Protein AF-S6VA00-F1 (afdb_monomer_lite)

Secondary structure (DSSP, 8-state):
-----GGG---TTTTT-S-TTT-SSPPSSSS-HHHHHHHHHHHHHHHSS-GGG--SEEEEES-HHHHHHHHHHHHHHHHH-TTEEEEEETTTEEEETTS-HHHHHHHHHH--GGGSSS-EEEEEETTS--EEEEE--SSHHHHHHHHHHHGGG--SEEEE-------STT--TT-----SS-----S--

Sequence (189 aa):
FPSTDLSAATDGIADGLYDWANVDPLPLALFDAARVDFSLRRLVHYTGSDWRHVQPWILLTNYHRYVDQFILHGLEKLREDPRFVRMVLPGNVVVDKSMGVDEAQAIVASVVWHRYQMPAYHLIAEDGHGVTLVNIGVGPSNAKNITDHLAVLRPHCWLMIGHCGGLRQSQTIGDYVLAHAYMRRDGIL

InterPro domains:
  IPR000845 Nucleoside phosphorylase domain [PF01048] (127-187)
  IPR035994 Nucleoside phosphorylase superfamily [G3DSA:3.40.50.1580] (31-189)
  IPR035994 Nucleoside phosphorylase superfamily [SSF53167] (1-188)

pLDDT: mean 93.08, std 7.69, range [55.78, 98.81]

Organism: NCBI:txid1194404

Radius of gyration: 19.0 Å; chains: 1; bounding box: 41×62×58 Å

Structure (mmCIF, N/CA/C/O backbone):
data_AF-S6VA00-F1
#
_entry.id   AF-S6VA00-F1
#
loop_
_atom_site.group_PDB
_atom_site.id
_atom_site.type_symbol
_atom_site.label_atom_id
_atom_site.label_alt_id
_atom_site.label_comp_id
_atom_site.label_asym_id
_atom_site.label_entity_id
_atom_site.label_seq_id
_atom_site.pdbx_PDB_i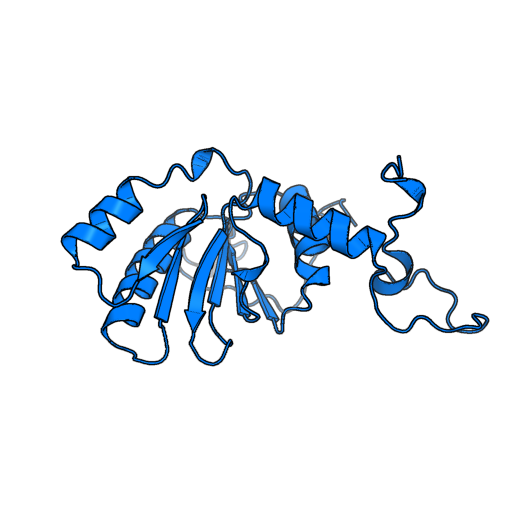ns_code
_atom_site.Cartn_x
_atom_site.Cartn_y
_atom_site.Cartn_z
_atom_site.occupancy
_atom_site.B_iso_or_equiv
_atom_site.auth_seq_id
_atom_site.auth_comp_id
_atom_site.auth_asym_id
_atom_site.auth_atom_id
_atom_site.pdbx_PDB_model_num
ATOM 1 N N . PHE A 1 1 ? 10.702 -32.996 -6.668 1.00 55.78 1 PHE A N 1
ATOM 2 C CA . PHE A 1 1 ? 9.563 -32.078 -6.456 1.00 55.78 1 PHE A CA 1
ATOM 3 C C . PHE A 1 1 ? 9.798 -30.817 -7.276 1.00 55.78 1 PHE A C 1
ATOM 5 O O . PHE A 1 1 ? 10.966 -30.485 -7.448 1.00 55.78 1 PHE A O 1
ATOM 12 N N . PRO A 1 2 ? 8.757 -30.146 -7.801 1.00 66.81 2 PRO A N 1
ATOM 13 C CA . PRO A 1 2 ? 8.921 -28.887 -8.526 1.00 66.81 2 PRO A CA 1
ATOM 14 C C . PRO A 1 2 ? 9.527 -27.833 -7.591 1.00 66.81 2 PRO A C 1
ATOM 16 O O . PRO A 1 2 ? 8.995 -27.600 -6.506 1.00 66.81 2 PRO A O 1
ATOM 19 N N . SER A 1 3 ? 10.653 -27.239 -7.975 1.00 72.12 3 SER A N 1
ATOM 20 C CA . SER A 1 3 ? 11.278 -26.116 -7.270 1.00 72.12 3 SER A CA 1
ATOM 21 C C . SER A 1 3 ? 10.937 -24.809 -7.977 1.00 72.12 3 SER A C 1
ATOM 23 O O . SER A 1 3 ? 10.783 -24.798 -9.195 1.00 72.12 3 SER A O 1
ATOM 25 N N . THR A 1 4 ? 10.845 -23.705 -7.232 1.00 61.66 4 THR A N 1
ATOM 26 C CA . THR A 1 4 ? 10.658 -22.377 -7.826 1.00 61.66 4 THR A CA 1
ATOM 27 C C . THR A 1 4 ? 11.895 -22.012 -8.644 1.00 61.66 4 THR A C 1
ATOM 29 O O . THR A 1 4 ? 12.950 -21.745 -8.070 1.00 61.66 4 THR A O 1
ATOM 32 N N . ASP A 1 5 ? 11.778 -22.010 -9.968 1.00 70.12 5 ASP A N 1
ATOM 33 C CA . ASP A 1 5 ? 12.808 -21.458 -10.839 1.00 70.12 5 ASP A CA 1
ATOM 34 C C . ASP A 1 5 ? 12.657 -19.933 -10.867 1.00 70.12 5 ASP A C 1
ATOM 36 O O . ASP A 1 5 ? 11.703 -19.396 -11.428 1.00 70.12 5 ASP A O 1
ATOM 40 N N . LEU A 1 6 ? 13.582 -19.228 -10.213 1.00 62.16 6 LEU A N 1
ATOM 41 C CA . LEU A 1 6 ? 13.590 -17.764 -10.168 1.00 62.16 6 LEU A CA 1
ATOM 42 C C . LEU A 1 6 ? 13.752 -17.139 -11.558 1.00 62.16 6 LEU A C 1
ATOM 44 O O . LEU A 1 6 ? 13.320 -16.008 -11.748 1.00 62.16 6 LEU A O 1
ATOM 48 N N . SER A 1 7 ? 14.331 -17.862 -12.521 1.00 67.50 7 SER A N 1
ATOM 49 C CA . SER A 1 7 ? 14.461 -17.380 -13.899 1.00 67.50 7 SER A CA 1
ATOM 50 C C . SER A 1 7 ? 13.134 -17.388 -14.666 1.00 67.50 7 SER A C 1
ATOM 52 O O . SER A 1 7 ? 13.005 -16.681 -15.662 1.00 67.50 7 SER A O 1
ATOM 54 N N . ALA A 1 8 ? 12.135 -18.135 -14.182 1.00 67.81 8 ALA A N 1
ATOM 55 C CA . ALA A 1 8 ? 10.818 -18.224 -14.804 1.00 67.81 8 ALA A CA 1
ATOM 56 C C . ALA A 1 8 ? 9.869 -17.084 -14.393 1.00 67.81 8 ALA A C 1
ATOM 58 O O . ALA A 1 8 ? 8.885 -16.848 -15.081 1.00 67.81 8 ALA A O 1
ATOM 59 N N . ALA A 1 9 ? 10.137 -16.368 -13.295 1.00 74.88 9 ALA A N 1
ATOM 60 C CA . ALA A 1 9 ? 9.305 -15.243 -12.870 1.00 74.88 9 ALA A CA 1
ATOM 61 C C . ALA A 1 9 ? 9.740 -13.956 -13.590 1.00 74.88 9 ALA A C 1
ATOM 63 O O . ALA A 1 9 ? 10.793 -13.398 -13.288 1.00 74.88 9 ALA A O 1
ATOM 64 N N . THR A 1 10 ? 8.917 -13.467 -14.519 1.00 78.56 10 THR A N 1
ATOM 65 C CA . THR A 1 10 ? 9.216 -12.276 -15.333 1.00 78.56 10 THR A CA 1
ATOM 66 C C . THR A 1 10 ? 8.146 -11.189 -15.199 1.00 78.56 10 THR A C 1
ATOM 68 O O . THR A 1 10 ? 6.969 -11.489 -15.015 1.00 78.56 10 THR A O 1
ATOM 71 N N . ASP A 1 11 ? 8.573 -9.926 -15.304 1.00 83.19 11 ASP A N 1
ATOM 72 C CA . ASP A 1 11 ? 7.715 -8.733 -15.434 1.00 83.19 11 ASP A CA 1
ATOM 73 C C . ASP A 1 11 ? 7.676 -8.170 -16.853 1.00 83.19 11 ASP A C 1
ATOM 75 O O . ASP A 1 11 ? 7.041 -7.147 -17.092 1.00 83.19 11 ASP A O 1
ATOM 79 N N . GLY A 1 12 ? 8.325 -8.825 -17.821 1.00 83.31 12 GLY A N 1
ATOM 80 C CA . GLY A 1 12 ? 8.587 -8.221 -19.130 1.00 83.31 12 GLY A CA 1
ATOM 81 C C . GLY A 1 12 ? 7.341 -7.723 -19.874 1.00 83.31 12 GLY A C 1
ATOM 82 O O . GLY A 1 12 ? 7.429 -6.749 -20.617 1.00 83.31 12 GLY A O 1
ATOM 83 N N . ILE A 1 13 ? 6.175 -8.344 -19.655 1.00 85.75 13 ILE A N 1
ATOM 84 C CA . ILE A 1 13 ? 4.899 -7.879 -20.222 1.00 85.75 13 ILE A CA 1
ATOM 85 C C . ILE A 1 13 ? 4.447 -6.579 -19.543 1.00 85.75 13 ILE A C 1
ATOM 87 O O . ILE A 1 13 ? 4.102 -5.619 -20.231 1.00 85.75 13 ILE A O 1
ATOM 91 N N . ALA A 1 14 ? 4.456 -6.540 -18.209 1.00 86.25 14 ALA A N 1
ATOM 92 C CA . ALA A 1 14 ? 4.039 -5.381 -17.422 1.00 86.25 14 ALA A CA 1
ATOM 93 C C . ALA A 1 14 ? 4.986 -4.181 -17.605 1.00 86.25 14 ALA A C 1
ATOM 95 O O . ALA A 1 14 ? 4.522 -3.045 -17.682 1.00 86.25 14 ALA A O 1
ATOM 96 N N . ASP A 1 15 ? 6.285 -4.443 -17.758 1.00 85.81 15 ASP A N 1
ATOM 97 C CA . ASP A 1 15 ? 7.318 -3.430 -18.000 1.00 85.81 15 ASP A CA 1
ATOM 98 C C . ASP A 1 15 ? 7.358 -2.943 -19.461 1.00 85.81 15 ASP A C 1
ATOM 100 O O . ASP A 1 15 ? 8.096 -2.014 -19.793 1.00 85.81 15 ASP A O 1
ATOM 104 N N . GLY A 1 16 ? 6.585 -3.563 -20.361 1.00 84.44 16 GLY A N 1
ATOM 105 C CA . GLY A 1 16 ? 6.572 -3.214 -21.784 1.00 84.44 16 GLY A CA 1
ATOM 106 C C . GLY A 1 16 ? 7.848 -3.608 -22.537 1.00 84.44 16 GLY A C 1
ATOM 107 O O . GLY A 1 16 ? 8.113 -3.069 -23.608 1.00 84.44 16 GLY A O 1
ATOM 108 N N . LEU A 1 17 ? 8.626 -4.552 -22.003 1.00 84.19 17 LEU A N 1
ATOM 109 C CA . LEU A 1 17 ? 9.839 -5.099 -22.628 1.00 84.19 17 LEU A CA 1
ATOM 110 C C . LEU A 1 17 ? 9.534 -6.158 -23.700 1.00 84.19 17 LEU A C 1
ATOM 112 O O . LEU A 1 17 ? 10.446 -6.677 -24.342 1.00 84.19 17 LEU A O 1
ATOM 116 N N . TYR A 1 18 ? 8.260 -6.505 -23.872 1.00 77.88 18 TYR A N 1
ATOM 117 C CA . TYR A 1 18 ? 7.798 -7.459 -24.872 1.00 77.88 18 TYR A CA 1
ATOM 118 C C . TYR A 1 18 ? 7.717 -6.820 -26.265 1.00 77.88 18 TYR A C 1
ATOM 120 O O . TYR A 1 18 ? 7.172 -5.727 -26.423 1.00 77.88 18 TYR A O 1
ATOM 128 N N . ASP A 1 19 ? 8.216 -7.517 -27.290 1.00 82.81 19 ASP A N 1
ATOM 129 C CA . ASP A 1 19 ? 8.075 -7.086 -28.686 1.00 82.81 19 ASP A CA 1
ATOM 130 C C . ASP A 1 19 ? 6.666 -7.400 -29.207 1.00 82.81 19 ASP A C 1
ATOM 132 O O . ASP A 1 19 ? 6.406 -8.432 -29.825 1.00 82.81 19 ASP A O 1
ATOM 136 N N . TRP A 1 20 ? 5.735 -6.486 -28.950 1.00 82.50 20 TRP A N 1
ATOM 137 C CA . TRP A 1 20 ? 4.335 -6.619 -29.353 1.00 82.50 20 TRP A CA 1
ATOM 138 C C . TRP A 1 20 ? 4.124 -6.759 -30.867 1.00 82.50 20 TRP A C 1
ATOM 140 O O . TRP A 1 20 ? 3.066 -7.230 -31.276 1.00 82.50 20 TRP A O 1
ATOM 150 N N . ALA A 1 21 ? 5.086 -6.346 -31.700 1.00 83.00 21 ALA A N 1
ATOM 151 C CA . ALA A 1 21 ? 4.926 -6.361 -33.152 1.00 83.00 21 ALA A CA 1
ATOM 152 C C . ALA A 1 21 ? 5.116 -7.758 -33.764 1.00 83.00 21 ALA A C 1
ATOM 154 O O . ALA A 1 21 ? 4.547 -8.032 -34.819 1.00 83.00 21 ALA A O 1
ATOM 155 N N . ASN A 1 22 ? 5.895 -8.631 -33.116 1.00 83.56 22 ASN A N 1
ATOM 156 C CA . ASN A 1 22 ? 6.322 -9.915 -33.687 1.00 83.56 22 ASN A CA 1
ATOM 157 C C . ASN A 1 22 ? 5.973 -11.136 -32.816 1.00 83.56 22 ASN A C 1
ATOM 159 O O . ASN A 1 22 ? 6.398 -12.250 -33.121 1.00 83.56 22 ASN A O 1
ATOM 163 N N . VAL A 1 23 ? 5.227 -10.945 -31.726 1.00 81.81 23 VAL A N 1
ATOM 164 C CA . VAL A 1 23 ? 4.878 -12.015 -30.781 1.00 81.81 23 VAL A CA 1
ATOM 165 C C . VAL A 1 23 ? 3.596 -12.737 -31.200 1.00 81.81 23 VAL A C 1
ATOM 167 O O . VAL A 1 23 ? 2.527 -12.135 -31.282 1.00 81.81 23 VAL A O 1
ATOM 170 N N . ASP A 1 24 ? 3.708 -14.054 -31.374 1.00 82.62 24 ASP A N 1
ATOM 171 C CA . ASP A 1 24 ? 2.594 -14.996 -31.506 1.00 82.62 24 ASP A CA 1
ATOM 172 C C . ASP A 1 24 ? 2.951 -16.298 -30.756 1.00 82.62 24 ASP A C 1
ATOM 174 O O . ASP A 1 24 ? 3.982 -16.907 -31.064 1.00 82.62 24 ASP A O 1
ATOM 178 N N . PRO A 1 25 ? 2.169 -16.731 -29.747 1.00 86.06 25 PRO A N 1
ATOM 179 C CA . PRO A 1 25 ? 0.921 -16.140 -29.254 1.00 86.06 25 PRO A CA 1
ATOM 180 C C . PRO A 1 25 ? 1.118 -14.902 -28.369 1.00 86.06 25 PRO A C 1
ATOM 182 O O . PRO A 1 25 ? 2.088 -14.793 -27.620 1.00 86.06 25 PRO A O 1
ATOM 185 N N . LEU A 1 26 ? 0.139 -13.991 -28.407 1.00 88.38 26 LEU A N 1
ATOM 186 C CA . LEU A 1 26 ? 0.087 -12.827 -27.518 1.00 88.38 26 LEU A CA 1
ATOM 187 C C . LEU A 1 26 ? -0.215 -13.229 -26.061 1.00 88.38 26 LEU A C 1
ATOM 189 O O . LEU A 1 26 ? -1.003 -14.152 -25.821 1.00 88.38 26 LEU A O 1
ATOM 193 N N . PRO A 1 27 ? 0.348 -12.514 -25.070 1.00 89.25 27 PRO A N 1
ATOM 194 C CA . PRO A 1 27 ? 0.052 -12.766 -23.666 1.00 89.25 27 PRO A CA 1
ATOM 195 C C . PRO A 1 27 ? -1.394 -12.390 -23.311 1.00 89.25 27 PRO A C 1
ATOM 197 O O . PRO A 1 27 ? -1.871 -11.306 -23.639 1.00 89.25 27 PRO A O 1
ATOM 200 N N . LEU A 1 28 ? -2.082 -13.273 -22.580 1.00 91.69 28 LEU A N 1
ATOM 201 C CA . LEU A 1 28 ? -3.461 -13.047 -22.119 1.00 91.69 28 LEU A CA 1
ATOM 202 C C . LEU A 1 28 ? -3.546 -12.126 -20.887 1.00 91.69 28 LEU A C 1
ATOM 204 O O . LEU A 1 28 ? -4.560 -11.465 -20.668 1.00 91.69 28 LEU A O 1
ATOM 208 N N . ALA A 1 29 ? -2.503 -12.107 -20.058 1.00 92.62 29 ALA A N 1
ATOM 209 C CA . ALA A 1 29 ? -2.447 -11.360 -18.805 1.00 92.62 29 ALA A CA 1
ATOM 210 C C . ALA A 1 29 ? -1.068 -10.717 -18.618 1.00 92.62 29 ALA A C 1
ATOM 212 O O . ALA A 1 29 ? -0.095 -11.125 -19.247 1.00 92.62 29 ALA A O 1
ATOM 213 N N . LEU A 1 30 ? -0.989 -9.725 -17.727 1.00 92.19 30 LEU A N 1
ATOM 214 C CA . LEU A 1 30 ? 0.257 -9.006 -17.427 1.00 92.19 30 LEU A CA 1
ATOM 215 C C . LEU A 1 30 ? 1.294 -9.867 -16.695 1.00 92.19 30 LEU A C 1
ATOM 217 O O . LEU A 1 30 ? 2.488 -9.620 -16.820 1.00 92.19 30 LEU A O 1
ATOM 221 N N . PHE A 1 31 ? 0.834 -10.854 -15.926 1.00 93.75 31 PHE A N 1
ATOM 222 C CA . PHE A 1 31 ? 1.672 -11.704 -15.087 1.00 93.75 31 PHE A CA 1
ATOM 223 C C . PHE A 1 31 ? 1.307 -13.168 -15.312 1.00 93.75 31 PHE A C 1
ATOM 225 O O . PHE A 1 31 ? 0.124 -13.510 -15.404 1.00 93.75 31 PHE A O 1
ATOM 232 N N . ASP A 1 32 ? 2.318 -14.027 -15.375 1.00 92.06 32 ASP A N 1
ATOM 233 C CA . ASP A 1 32 ? 2.135 -15.472 -15.426 1.00 92.06 32 ASP A CA 1
ATOM 234 C C . ASP A 1 32 ? 1.888 -16.074 -14.029 1.00 92.06 32 ASP A C 1
ATOM 236 O O . ASP A 1 32 ? 1.953 -15.400 -12.996 1.00 92.06 32 ASP A O 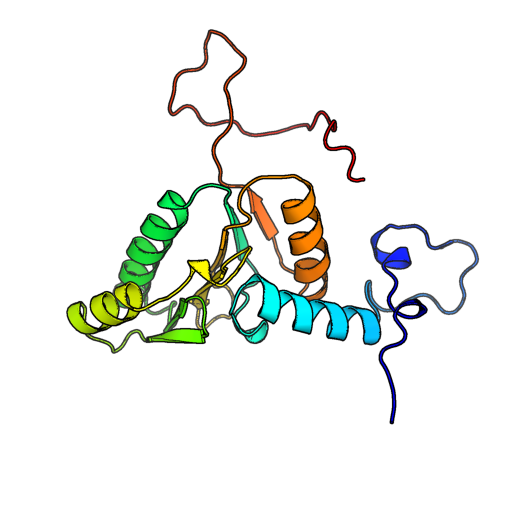1
ATOM 240 N N . ALA A 1 33 ? 1.593 -17.375 -13.988 1.00 92.12 33 ALA A N 1
ATOM 241 C CA . ALA A 1 33 ? 1.297 -18.071 -12.738 1.00 92.12 33 ALA A CA 1
ATOM 242 C C . ALA A 1 33 ? 2.481 -18.055 -11.753 1.00 92.12 33 ALA A C 1
ATOM 244 O O . ALA A 1 33 ? 2.280 -17.835 -10.559 1.00 92.12 33 ALA A O 1
ATOM 245 N N . ALA A 1 34 ? 3.713 -18.245 -12.242 1.00 91.88 34 ALA A N 1
ATOM 246 C CA . ALA A 1 34 ? 4.906 -18.278 -11.399 1.00 91.88 34 ALA A CA 1
ATOM 247 C C . ALA A 1 34 ? 5.143 -16.925 -10.711 1.00 91.88 34 ALA A C 1
ATOM 249 O O . ALA A 1 34 ? 5.443 -16.871 -9.513 1.00 91.88 34 ALA A O 1
ATOM 250 N N . ARG A 1 35 ? 4.947 -15.826 -11.446 1.00 93.31 35 ARG A N 1
ATOM 251 C CA . ARG A 1 35 ? 5.054 -14.466 -10.928 1.00 93.31 35 ARG A CA 1
ATOM 252 C C . ARG A 1 35 ? 3.953 -14.136 -9.922 1.00 93.31 35 ARG A C 1
ATOM 254 O O . ARG A 1 35 ? 4.242 -13.536 -8.878 1.00 93.31 35 ARG A O 1
ATOM 261 N N . VAL A 1 36 ? 2.712 -14.527 -10.206 1.00 95.56 36 VAL A N 1
ATOM 262 C CA . VAL A 1 36 ? 1.592 -14.339 -9.273 1.00 95.56 36 VAL A CA 1
ATOM 263 C C . VAL A 1 36 ? 1.894 -15.068 -7.963 1.00 95.56 36 VAL A C 1
ATOM 265 O O . VAL A 1 36 ? 1.951 -14.423 -6.918 1.00 95.56 36 VAL A O 1
ATOM 268 N N . ASP A 1 37 ? 2.208 -16.364 -8.007 1.00 94.31 37 ASP A N 1
ATOM 269 C CA . ASP A 1 37 ? 2.489 -17.168 -6.810 1.00 94.31 37 ASP A CA 1
ATOM 270 C C . ASP A 1 37 ? 3.657 -16.621 -5.981 1.00 94.31 37 ASP A C 1
ATOM 272 O O . ASP A 1 37 ? 3.591 -16.570 -4.746 1.00 94.31 37 ASP A O 1
ATOM 276 N N . PHE A 1 38 ? 4.729 -16.182 -6.647 1.00 94.31 38 PHE A N 1
ATOM 277 C CA . PHE A 1 38 ? 5.859 -15.536 -5.985 1.00 94.31 38 PHE A CA 1
ATOM 278 C C . PHE A 1 38 ? 5.421 -14.274 -5.234 1.00 94.31 38 PHE A C 1
ATOM 280 O O . PHE A 1 38 ? 5.728 -14.114 -4.049 1.00 94.31 38 PHE A O 1
ATOM 287 N N . SER A 1 39 ? 4.667 -13.406 -5.905 1.00 96.38 39 SER A N 1
ATOM 288 C CA . SER A 1 39 ? 4.216 -12.131 -5.347 1.00 96.38 39 SER A CA 1
ATOM 289 C C . SER A 1 39 ? 3.235 -12.322 -4.196 1.00 96.38 39 SER A C 1
ATOM 291 O O . SER A 1 39 ? 3.383 -11.673 -3.165 1.00 96.38 39 SER A O 1
ATOM 293 N N . LEU A 1 40 ? 2.297 -13.270 -4.300 1.00 97.56 40 LEU A N 1
ATOM 294 C CA . LEU A 1 40 ? 1.352 -13.580 -3.224 1.00 97.56 40 LEU A CA 1
ATOM 295 C C . LEU A 1 40 ? 2.071 -14.027 -1.943 1.00 97.56 40 LEU A C 1
ATOM 297 O O . LEU A 1 40 ? 1.729 -13.578 -0.849 1.00 97.56 40 LEU A O 1
ATOM 301 N N . ARG A 1 41 ? 3.116 -14.859 -2.059 1.00 96.50 41 ARG A N 1
ATOM 302 C CA . ARG A 1 41 ? 3.938 -15.265 -0.903 1.00 96.50 41 ARG A CA 1
ATOM 303 C C . ARG A 1 41 ? 4.717 -14.091 -0.311 1.00 96.50 41 ARG A C 1
ATOM 305 O O . ARG A 1 41 ? 4.837 -13.989 0.910 1.00 96.50 41 ARG A O 1
ATOM 312 N N . ARG A 1 42 ? 5.246 -13.207 -1.161 1.00 97.00 42 ARG A N 1
ATOM 313 C CA . ARG A 1 42 ? 5.973 -12.009 -0.723 1.00 97.00 42 ARG A CA 1
ATOM 314 C C . ARG A 1 42 ? 5.064 -10.995 -0.040 1.00 97.00 42 ARG A C 1
ATOM 316 O O . ARG A 1 42 ? 5.478 -10.450 0.978 1.00 97.00 42 ARG A O 1
ATOM 323 N N . LEU A 1 43 ? 3.833 -10.805 -0.521 1.00 97.75 43 LEU A N 1
ATOM 324 C CA . LEU A 1 43 ? 2.835 -9.973 0.154 1.00 97.75 43 LEU A CA 1
ATOM 325 C C . LEU A 1 43 ? 2.638 -10.444 1.590 1.00 97.75 43 LEU A C 1
ATOM 327 O O . LEU A 1 43 ? 2.878 -9.663 2.502 1.00 97.75 43 LEU A O 1
ATOM 331 N N . VAL A 1 44 ? 2.325 -11.726 1.799 1.00 97.69 44 VAL A N 1
ATOM 332 C CA . VAL A 1 44 ? 2.120 -12.280 3.149 1.00 97.69 44 VAL A CA 1
ATOM 333 C C . VAL A 1 44 ? 3.339 -12.055 4.045 1.00 97.69 44 VAL A C 1
ATOM 335 O O . VAL A 1 44 ? 3.199 -11.668 5.204 1.00 97.69 44 VAL A O 1
ATOM 338 N N . HIS A 1 45 ? 4.544 -12.258 3.509 1.00 96.81 45 HIS A N 1
ATOM 339 C CA . HIS A 1 45 ? 5.785 -12.055 4.252 1.00 96.81 45 HIS A CA 1
ATOM 340 C C . HIS A 1 45 ? 6.008 -10.592 4.670 1.00 96.81 45 HIS A C 1
ATOM 342 O O . HIS A 1 45 ? 6.364 -10.334 5.819 1.00 96.81 45 HIS A O 1
ATOM 348 N N . TYR A 1 46 ? 5.814 -9.637 3.756 1.00 97.38 46 TYR A N 1
ATOM 349 C CA . TYR A 1 46 ? 6.099 -8.225 4.019 1.00 97.38 46 TYR A CA 1
ATOM 350 C C . TYR A 1 46 ? 4.998 -7.511 4.797 1.00 97.38 46 TYR A C 1
ATOM 352 O O . TYR A 1 46 ? 5.314 -6.615 5.582 1.00 97.38 46 TYR A O 1
ATOM 360 N N . THR A 1 47 ? 3.735 -7.886 4.578 1.00 97.69 47 THR A N 1
ATOM 361 C CA . THR A 1 47 ? 2.571 -7.205 5.159 1.00 97.69 47 THR A CA 1
ATOM 362 C C . THR A 1 47 ? 2.063 -7.848 6.439 1.00 97.69 47 THR A C 1
ATOM 364 O O . THR A 1 47 ? 1.406 -7.176 7.236 1.00 97.69 47 THR A O 1
ATOM 367 N N . GLY A 1 48 ? 2.363 -9.132 6.642 1.00 96.31 48 GLY A N 1
ATOM 368 C CA . GLY A 1 48 ? 1.820 -9.914 7.744 1.00 96.31 48 GLY A CA 1
ATOM 369 C C . GLY A 1 48 ? 0.353 -10.301 7.576 1.00 96.31 48 GLY A C 1
ATOM 370 O O . GLY A 1 48 ? -0.237 -10.785 8.537 1.00 96.31 48 GLY A O 1
ATOM 371 N N . SER A 1 49 ? -0.234 -10.108 6.395 1.00 95.69 49 SER A N 1
ATOM 372 C CA . SER A 1 49 ? -1.652 -10.373 6.132 1.00 95.69 49 SER A CA 1
ATOM 373 C C . SER A 1 49 ? -1.828 -11.298 4.928 1.00 95.69 49 SER A C 1
ATOM 375 O O . SER A 1 49 ? -1.062 -11.227 3.965 1.00 95.69 49 SER A O 1
ATOM 377 N N . ASP A 1 50 ? -2.840 -12.169 4.964 1.00 97.75 50 ASP A N 1
ATOM 378 C CA . ASP A 1 50 ? -3.247 -12.968 3.807 1.00 97.75 50 ASP A CA 1
ATOM 379 C C . ASP A 1 50 ? -3.664 -12.025 2.668 1.00 97.75 50 ASP A C 1
ATOM 381 O O . ASP A 1 50 ? -4.430 -11.076 2.856 1.00 97.75 50 ASP A O 1
ATOM 385 N N . TRP A 1 51 ? -3.141 -12.281 1.470 1.00 97.62 51 TRP A N 1
ATOM 386 C CA . TRP A 1 51 ? -3.378 -11.456 0.288 1.00 97.62 51 TRP A CA 1
ATOM 387 C C . TRP A 1 51 ? -4.865 -11.374 -0.090 1.00 97.62 51 TRP A C 1
ATOM 389 O O . TRP A 1 51 ? -5.272 -10.402 -0.719 1.00 97.62 51 TRP A O 1
ATOM 399 N N . ARG A 1 52 ? -5.694 -12.338 0.332 1.00 97.69 52 ARG A N 1
ATOM 400 C CA . ARG A 1 52 ? -7.151 -12.344 0.108 1.00 97.69 52 ARG A CA 1
ATOM 401 C C . ARG A 1 52 ? -7.885 -11.231 0.853 1.00 97.69 52 ARG A C 1
ATOM 403 O O . ARG A 1 52 ? -9.038 -10.954 0.539 1.00 97.69 52 ARG A O 1
ATOM 410 N N . HIS A 1 53 ? -7.252 -10.605 1.843 1.00 98.25 53 HIS A N 1
ATOM 411 C CA . HIS A 1 53 ? -7.823 -9.459 2.550 1.00 98.25 53 HIS A CA 1
ATOM 412 C C . HIS A 1 53 ? -7.564 -8.131 1.834 1.00 98.25 53 HIS A C 1
ATOM 414 O O . HIS A 1 53 ? -8.242 -7.144 2.122 1.00 98.25 53 HIS A O 1
ATOM 420 N N . VAL A 1 54 ? -6.626 -8.092 0.881 1.00 98.44 54 VAL A N 1
ATOM 421 C CA . VAL A 1 54 ? -6.310 -6.874 0.131 1.00 98.44 54 VAL A CA 1
ATOM 422 C C . VAL A 1 54 ? -7.542 -6.409 -0.642 1.00 98.44 54 VAL A C 1
ATOM 424 O O . VAL A 1 54 ? -8.178 -7.166 -1.367 1.00 98.44 54 VAL A O 1
ATOM 427 N N . GLN A 1 55 ? -7.877 -5.140 -0.451 1.00 98.44 55 GLN A N 1
ATOM 428 C CA . GLN A 1 55 ? -9.009 -4.469 -1.075 1.00 98.44 55 GLN A CA 1
ATOM 429 C C . GLN A 1 55 ? -8.550 -3.721 -2.336 1.00 98.44 55 GLN A C 1
ATOM 431 O O . GLN A 1 55 ? -7.388 -3.313 -2.409 1.00 98.44 55 GLN A O 1
ATOM 436 N N . PRO A 1 56 ? -9.440 -3.488 -3.319 1.00 98.12 56 PRO A N 1
ATOM 437 C CA . PRO A 1 56 ? -9.062 -2.878 -4.597 1.00 98.12 56 PRO A CA 1
ATOM 438 C C . PRO A 1 56 ? -8.651 -1.401 -4.486 1.00 98.12 56 PRO A C 1
ATOM 440 O O . PRO A 1 56 ? -7.998 -0.890 -5.398 1.00 98.12 56 PRO A O 1
ATOM 443 N N . TRP A 1 57 ? -9.025 -0.719 -3.397 1.00 98.56 57 TRP A N 1
ATOM 444 C CA . TRP A 1 57 ? -8.661 0.670 -3.111 1.00 98.56 57 TRP A CA 1
ATOM 445 C C . TRP A 1 57 ? -7.549 0.711 -2.066 1.00 98.56 57 TRP A C 1
ATOM 447 O O . TRP A 1 57 ? -7.764 0.369 -0.900 1.00 98.56 57 TRP A O 1
ATOM 457 N N . ILE A 1 58 ? -6.352 1.116 -2.483 1.00 98.75 58 ILE A N 1
ATOM 458 C CA . ILE A 1 58 ? -5.151 1.035 -1.653 1.00 98.75 58 ILE A CA 1
ATOM 459 C C . ILE A 1 58 ? -4.656 2.434 -1.274 1.00 98.75 58 ILE A C 1
ATOM 461 O O . ILE A 1 58 ? -4.549 3.338 -2.098 1.00 98.75 58 ILE A O 1
ATOM 465 N N . LEU A 1 59 ? -4.301 2.607 -0.010 1.00 98.69 59 LEU A N 1
ATOM 466 C CA . LEU A 1 59 ? -3.573 3.753 0.509 1.00 98.69 59 LEU A CA 1
ATOM 467 C C . LEU A 1 59 ? -2.171 3.286 0.899 1.00 98.69 59 LEU A C 1
ATOM 469 O O . LEU A 1 59 ? -2.011 2.295 1.608 1.00 98.69 59 LEU A O 1
ATOM 473 N N . LEU A 1 60 ? -1.151 4.003 0.451 1.00 98.62 60 LEU A N 1
ATOM 474 C CA . LEU A 1 60 ? 0.235 3.801 0.854 1.00 98.62 60 LEU A CA 1
ATOM 475 C C . LEU A 1 60 ? 0.642 4.957 1.758 1.00 98.62 60 LEU A C 1
ATOM 477 O O . LEU A 1 60 ? 0.363 6.113 1.444 1.00 98.62 60 LEU A O 1
ATOM 481 N N . THR A 1 61 ? 1.312 4.668 2.869 1.00 98.50 61 THR A N 1
ATOM 482 C CA . THR A 1 61 ? 1.816 5.705 3.774 1.00 98.50 61 THR A CA 1
ATOM 483 C C . THR A 1 61 ? 3.254 5.457 4.192 1.00 98.50 61 THR A C 1
ATOM 485 O O . THR A 1 61 ? 3.697 4.316 4.274 1.00 98.50 61 THR A O 1
ATOM 488 N N . ASN A 1 62 ? 3.982 6.539 4.466 1.00 97.19 62 ASN A N 1
ATOM 489 C CA . ASN A 1 62 ? 5.338 6.512 5.013 1.00 97.19 62 ASN A CA 1
ATOM 490 C C . ASN A 1 62 ? 5.390 6.879 6.505 1.00 97.19 62 ASN A C 1
ATOM 492 O O . ASN A 1 62 ? 6.481 7.025 7.055 1.00 97.19 62 ASN A O 1
ATOM 496 N N . TYR A 1 63 ? 4.237 7.061 7.161 1.00 96.00 63 TYR A N 1
ATOM 497 C CA . TYR A 1 63 ? 4.185 7.579 8.524 1.00 96.00 63 TYR A CA 1
ATOM 498 C C . TYR A 1 63 ? 3.161 6.861 9.394 1.00 96.00 63 TYR A C 1
ATOM 500 O O . TYR A 1 63 ? 1.967 6.842 9.103 1.00 96.00 63 TYR A O 1
ATOM 508 N N . HIS A 1 64 ? 3.640 6.311 10.512 1.00 94.50 64 HIS A N 1
ATOM 509 C CA . HIS A 1 64 ? 2.850 5.430 11.371 1.00 94.50 64 HIS A CA 1
ATOM 510 C C . HIS A 1 64 ? 1.593 6.095 11.946 1.00 94.50 64 HIS A C 1
ATOM 512 O O . HIS A 1 64 ? 0.575 5.433 12.083 1.00 94.50 64 HIS A O 1
ATOM 518 N N . ARG A 1 65 ? 1.595 7.413 12.181 1.00 95.12 65 ARG A N 1
ATOM 519 C CA . ARG A 1 65 ? 0.404 8.116 12.687 1.00 95.12 65 ARG A CA 1
ATOM 520 C C . ARG A 1 65 ? -0.819 7.963 11.767 1.00 95.12 65 ARG A C 1
ATOM 522 O O . ARG A 1 65 ? -1.946 7.989 12.253 1.00 95.12 65 ARG A O 1
ATOM 529 N N . TYR A 1 66 ? -0.626 7.787 10.454 1.00 97.38 66 TYR A N 1
ATOM 530 C CA . TYR A 1 66 ? -1.741 7.494 9.543 1.00 97.38 66 TYR A CA 1
ATOM 531 C C . TYR A 1 66 ? -2.344 6.109 9.785 1.00 97.38 66 TYR A C 1
ATOM 533 O O . TYR A 1 66 ? -3.542 5.940 9.588 1.00 97.38 66 TYR A O 1
ATOM 541 N N . VAL A 1 67 ? -1.547 5.139 10.242 1.00 97.31 67 VAL A N 1
ATOM 542 C CA . VAL A 1 67 ? -2.037 3.814 10.642 1.00 97.31 67 VAL A CA 1
ATOM 543 C C . VAL A 1 67 ? -2.956 3.938 11.849 1.00 97.31 67 VAL A C 1
ATOM 545 O O . VAL A 1 67 ? -4.076 3.438 11.797 1.00 97.31 67 VAL A O 1
ATOM 548 N N . ASP A 1 68 ? -2.529 4.662 12.887 1.00 95.81 68 ASP A N 1
ATOM 549 C CA . ASP A 1 68 ? -3.342 4.874 14.091 1.00 95.81 68 ASP A CA 1
ATOM 550 C C . ASP A 1 68 ? -4.701 5.490 13.734 1.00 95.81 68 ASP A C 1
ATOM 552 O O . ASP A 1 68 ? -5.751 5.004 14.153 1.00 95.81 68 ASP A O 1
ATOM 556 N N . GLN A 1 69 ? -4.691 6.535 12.899 1.00 97.62 69 GLN A N 1
ATOM 557 C CA . GLN A 1 69 ? -5.918 7.196 12.449 1.00 97.62 69 GLN A CA 1
ATOM 558 C C . GLN A 1 69 ? -6.781 6.301 11.555 1.00 97.62 69 GLN A C 1
ATOM 560 O O . GLN A 1 69 ? -8.002 6.320 11.679 1.00 97.62 69 GLN A O 1
ATOM 565 N N . PHE A 1 70 ? -6.174 5.489 10.689 1.00 98.31 70 PHE A N 1
ATOM 566 C CA . PHE A 1 70 ? -6.909 4.542 9.856 1.00 98.31 70 PHE A CA 1
ATOM 567 C C . PHE A 1 70 ? -7.596 3.457 10.685 1.00 98.31 70 PHE A C 1
ATOM 569 O O . PHE A 1 70 ? -8.735 3.114 10.388 1.00 98.31 70 PHE A O 1
ATOM 576 N N . ILE A 1 71 ? -6.953 2.948 11.740 1.00 97.31 71 ILE A N 1
ATOM 577 C CA . ILE A 1 71 ? -7.576 1.982 12.653 1.00 97.31 71 ILE A CA 1
ATOM 578 C C . ILE A 1 71 ? -8.728 2.633 13.408 1.00 97.31 71 ILE A C 1
ATOM 580 O O . ILE A 1 71 ? -9.831 2.092 13.408 1.00 97.31 71 ILE A O 1
ATOM 584 N N . LEU A 1 72 ? -8.508 3.809 13.999 1.00 96.44 72 LEU A N 1
ATOM 585 C CA . LEU A 1 72 ? -9.563 4.533 14.711 1.00 96.44 72 LEU A CA 1
ATOM 586 C C . LEU A 1 72 ? -10.782 4.777 13.810 1.00 96.44 72 LEU A C 1
ATOM 588 O O . LEU A 1 72 ? -11.903 4.438 14.190 1.00 96.44 72 LEU A O 1
ATOM 592 N N . HIS A 1 73 ? -10.553 5.280 12.596 1.00 96.94 73 HIS A N 1
ATOM 593 C CA . HIS A 1 73 ? -11.614 5.527 11.626 1.00 96.94 73 HIS A CA 1
ATOM 594 C C . HIS A 1 73 ? -12.258 4.235 11.105 1.00 96.94 73 HIS A C 1
ATOM 596 O O . HIS A 1 73 ? -13.471 4.165 10.939 1.00 96.94 73 HIS A O 1
ATOM 602 N N . GLY A 1 74 ? -11.475 3.181 10.874 1.00 97.19 74 GLY A N 1
ATOM 603 C CA . GLY A 1 74 ? -11.985 1.879 10.452 1.00 97.19 74 GLY A CA 1
ATOM 604 C C . GLY A 1 74 ? -12.923 1.266 11.492 1.00 97.19 74 GLY A C 1
ATOM 605 O O . GLY A 1 74 ? -14.002 0.794 11.143 1.00 97.19 74 GLY A O 1
ATOM 606 N N . LEU A 1 75 ? -12.562 1.341 12.776 1.00 96.06 75 LEU A N 1
ATOM 607 C CA . LEU A 1 75 ? -13.402 0.873 13.883 1.00 96.06 75 LEU A CA 1
ATOM 608 C C . LEU A 1 75 ? -14.681 1.702 14.059 1.00 96.06 75 LEU A C 1
ATOM 610 O O . LEU A 1 75 ? -15.700 1.173 14.503 1.00 96.06 75 LEU A O 1
ATOM 614 N N . GLU A 1 76 ? -14.633 3.003 13.781 1.00 95.50 76 GLU A N 1
ATOM 615 C CA . GLU A 1 76 ? -15.820 3.865 13.712 1.00 95.50 76 GLU A CA 1
ATOM 616 C C . GLU A 1 76 ? -16.729 3.424 12.554 1.00 95.50 76 GLU A C 1
ATOM 618 O O . GLU A 1 76 ? -17.901 3.112 12.771 1.00 95.50 76 GLU A O 1
ATOM 623 N N . LYS A 1 77 ? -16.170 3.261 11.348 1.00 95.94 77 LYS A N 1
ATOM 624 C CA . LYS A 1 77 ? -16.920 2.832 10.159 1.00 95.94 77 LYS A CA 1
ATOM 625 C C . LYS A 1 77 ? -17.543 1.452 10.287 1.00 95.94 77 LYS A C 1
ATOM 627 O O . LYS A 1 77 ? -18.683 1.287 9.868 1.00 95.94 77 LYS A O 1
ATOM 632 N N . LEU A 1 78 ? -16.863 0.492 10.911 1.00 95.12 78 LEU A N 1
ATOM 633 C CA . LEU A 1 78 ? -17.451 -0.821 11.190 1.00 95.12 78 LEU A CA 1
ATOM 634 C C . LEU A 1 78 ? -18.743 -0.722 12.005 1.00 95.12 78 LEU A C 1
ATOM 636 O O . LEU A 1 78 ? -19.683 -1.477 11.764 1.00 95.12 78 LEU A O 1
ATOM 640 N N . ARG A 1 79 ? -18.817 0.217 12.952 1.00 92.06 79 ARG A N 1
ATOM 641 C CA . ARG A 1 79 ? -19.997 0.397 13.805 1.00 92.06 79 ARG A CA 1
ATOM 642 C C . ARG A 1 79 ? -21.113 1.130 13.073 1.00 92.06 79 ARG A C 1
ATOM 644 O O . ARG A 1 79 ? -22.252 0.668 13.079 1.00 92.06 79 ARG A O 1
ATOM 651 N N . GLU A 1 80 ? -20.778 2.242 12.434 1.00 94.25 80 GLU A N 1
ATOM 652 C CA . GLU A 1 80 ? -21.763 3.175 11.880 1.00 94.25 80 GLU A CA 1
ATOM 653 C C . GLU A 1 80 ? -22.305 2.762 10.513 1.00 94.25 80 GLU A C 1
ATOM 655 O O . GLU A 1 80 ? -23.472 3.003 10.213 1.00 94.25 80 GLU A O 1
ATOM 660 N N . ASP A 1 81 ? -21.476 2.134 9.682 1.0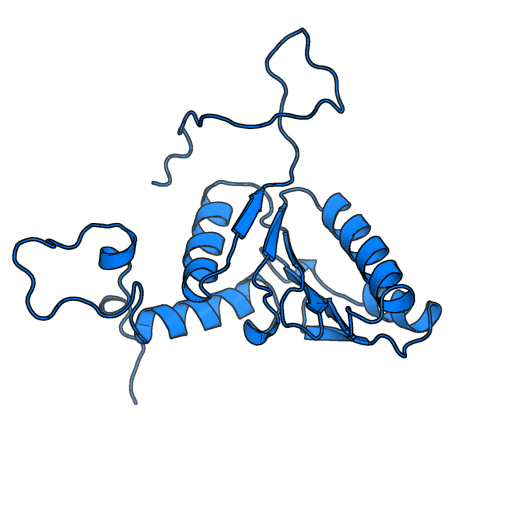0 94.75 81 ASP A N 1
ATOM 661 C CA . ASP A 1 81 ? -21.810 1.846 8.294 1.00 94.75 81 ASP A CA 1
ATOM 662 C C . ASP A 1 81 ? -22.003 0.327 8.108 1.00 94.75 81 ASP A C 1
ATOM 664 O O . ASP A 1 81 ? -21.083 -0.458 8.362 1.00 94.75 81 ASP A O 1
ATOM 668 N N . PRO A 1 82 ? -23.206 -0.145 7.718 1.00 93.00 82 PRO A N 1
ATOM 669 C CA . PRO A 1 82 ? -23.460 -1.563 7.457 1.00 93.00 82 PRO A CA 1
ATOM 670 C C . PRO A 1 82 ? -22.605 -2.137 6.327 1.00 93.00 82 PRO A C 1
ATOM 672 O O . PRO A 1 82 ? -22.397 -3.344 6.304 1.00 93.00 82 PRO A O 1
ATOM 675 N N . ARG A 1 83 ? -22.068 -1.292 5.441 1.00 95.94 83 ARG A N 1
ATOM 676 C CA . ARG A 1 83 ? -21.223 -1.706 4.322 1.00 95.94 83 ARG A CA 1
ATOM 677 C C . ARG A 1 83 ? -19.929 -2.385 4.767 1.00 95.94 83 ARG A C 1
ATOM 679 O O . ARG A 1 83 ? -19.430 -3.252 4.053 1.00 95.94 83 ARG A O 1
ATOM 686 N N . PHE A 1 84 ? -19.362 -1.989 5.908 1.00 97.12 84 PHE A N 1
ATOM 687 C CA . PHE A 1 84 ? -18.103 -2.544 6.407 1.00 97.12 84 PHE A CA 1
ATOM 688 C C . PHE A 1 84 ? -18.358 -3.670 7.405 1.00 97.12 84 PHE A C 1
ATOM 690 O O . PHE A 1 84 ? -19.089 -3.505 8.381 1.00 97.12 84 PHE A O 1
ATOM 697 N N . VAL A 1 85 ? -17.721 -4.818 7.167 1.00 96.62 85 VAL A N 1
ATOM 698 C CA . VAL A 1 85 ? -18.036 -6.067 7.880 1.00 96.62 85 VAL A CA 1
ATOM 699 C C . VAL A 1 85 ? -16.970 -6.470 8.891 1.00 96.62 85 VAL A C 1
ATOM 701 O O . VAL A 1 85 ? -17.303 -6.996 9.952 1.00 96.62 85 VAL A O 1
ATOM 704 N N . ARG A 1 86 ? -15.693 -6.208 8.590 1.00 97.19 86 ARG A N 1
ATOM 705 C CA . ARG A 1 86 ? -14.572 -6.487 9.495 1.00 97.19 86 ARG A CA 1
ATOM 706 C C . ARG A 1 86 ? -13.341 -5.656 9.155 1.00 97.19 86 ARG A C 1
ATOM 708 O O . ARG A 1 86 ? -13.178 -5.212 8.018 1.00 97.19 86 ARG A O 1
ATOM 715 N N . MET A 1 87 ? -12.451 -5.507 10.124 1.00 98.12 87 MET A N 1
ATOM 716 C CA . MET A 1 87 ? -11.117 -4.955 9.940 1.00 98.12 87 MET A CA 1
ATOM 717 C C . MET A 1 87 ? -10.080 -6.047 10.195 1.00 98.12 87 MET A C 1
ATOM 719 O O . MET A 1 87 ? -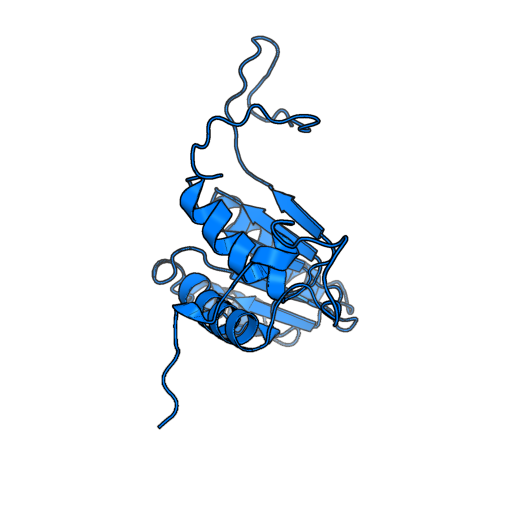10.141 -6.735 11.209 1.00 98.12 87 MET A O 1
ATOM 723 N N . VAL A 1 88 ? -9.131 -6.210 9.277 1.00 98.31 88 VAL A N 1
ATOM 724 C CA . VAL A 1 88 ? -8.016 -7.152 9.413 1.00 98.31 88 VAL A CA 1
ATOM 725 C C . VAL A 1 88 ? -6.728 -6.368 9.625 1.00 98.31 88 VAL A C 1
ATOM 727 O O . VAL A 1 88 ? -6.389 -5.490 8.832 1.00 98.31 88 VAL A O 1
ATOM 730 N N . LEU A 1 89 ? -6.024 -6.681 10.704 1.00 98.06 89 LEU A N 1
ATOM 731 C CA . LEU A 1 89 ? -4.754 -6.089 11.103 1.00 98.06 89 LEU A CA 1
ATOM 732 C C . LEU A 1 89 ? -3.594 -7.068 10.825 1.00 98.06 89 LEU A C 1
ATOM 734 O O . LEU A 1 89 ? -3.835 -8.272 10.663 1.00 98.06 89 LEU A O 1
ATOM 738 N N . PRO A 1 90 ? -2.333 -6.589 10.803 1.00 97.56 90 PRO A N 1
ATOM 739 C CA . PRO A 1 90 ? -1.164 -7.438 10.608 1.00 97.56 90 PRO A CA 1
ATOM 740 C C . PRO A 1 90 ? -1.135 -8.632 11.565 1.00 97.56 90 PRO A C 1
ATOM 742 O O . PRO A 1 90 ? -1.438 -8.516 12.750 1.00 97.56 90 PRO A O 1
ATOM 745 N N . GLY A 1 91 ? -0.727 -9.787 11.051 1.00 96.44 91 GLY A N 1
ATOM 746 C CA . GLY A 1 91 ? -0.849 -11.074 11.732 1.00 96.44 91 GLY A CA 1
ATOM 747 C C . GLY A 1 91 ? -2.210 -11.748 11.543 1.00 96.44 91 GLY A C 1
ATOM 748 O O . GLY A 1 91 ? -2.506 -12.685 12.278 1.00 96.44 91 GLY A O 1
ATOM 749 N N . ASN A 1 92 ? -3.020 -11.297 10.576 1.00 96.62 92 ASN A N 1
ATOM 750 C CA . ASN A 1 92 ? -4.393 -11.765 10.334 1.00 96.62 92 ASN A CA 1
ATOM 751 C C . ASN A 1 92 ? -5.307 -11.639 11.560 1.00 96.62 92 ASN A C 1
ATOM 753 O O . ASN A 1 92 ? -6.192 -12.465 11.783 1.00 96.62 92 ASN A O 1
ATOM 757 N N . VAL A 1 93 ? -5.083 -10.604 12.368 1.00 96.81 93 VAL A N 1
ATOM 758 C CA . VAL A 1 93 ? -5.920 -10.319 13.531 1.00 96.81 93 VAL A CA 1
ATOM 759 C C . VAL A 1 93 ? -7.199 -9.653 13.040 1.00 96.81 93 VAL A C 1
ATOM 761 O O . VAL A 1 93 ? -7.139 -8.629 12.363 1.00 96.81 93 VAL A O 1
ATOM 764 N N . VAL A 1 94 ? -8.351 -10.240 13.349 1.00 97.06 94 VAL A N 1
ATOM 765 C CA . VAL A 1 94 ? -9.651 -9.780 12.850 1.00 97.06 94 VAL A CA 1
ATOM 766 C C . VAL A 1 94 ? -10.417 -9.074 13.961 1.00 97.06 94 VAL A C 1
ATOM 768 O O . VAL A 1 94 ? -10.521 -9.589 15.071 1.00 97.06 94 VAL A O 1
ATOM 771 N N . VAL A 1 95 ? -10.973 -7.911 13.633 1.00 97.12 95 VAL A N 1
ATOM 772 C CA . VAL A 1 95 ? -11.978 -7.210 14.430 1.00 97.12 95 VAL A CA 1
ATOM 773 C C . VAL A 1 95 ? -13.277 -7.192 13.636 1.00 97.12 95 VAL A C 1
ATOM 775 O O . VAL A 1 95 ? -13.377 -6.517 12.608 1.00 97.12 95 VAL A O 1
ATOM 778 N N . ASP A 1 96 ? -14.264 -7.953 14.094 1.00 93.94 96 ASP A N 1
ATOM 779 C CA . ASP A 1 96 ? -15.584 -8.020 13.471 1.00 93.94 96 ASP A CA 1
ATOM 780 C C . ASP A 1 96 ? -16.515 -6.934 14.015 1.00 93.94 96 ASP A C 1
ATOM 782 O O . ASP A 1 96 ? -16.398 -6.489 15.159 1.00 93.94 96 ASP A O 1
ATOM 786 N N . LYS A 1 97 ? -17.504 -6.545 13.204 1.00 89.69 97 LYS A N 1
ATOM 787 C CA . LYS A 1 97 ? -18.517 -5.543 13.570 1.00 89.69 97 LYS A CA 1
ATOM 788 C C . LYS A 1 97 ? -19.287 -5.863 14.862 1.00 89.69 97 LYS A C 1
ATOM 790 O O . LYS A 1 97 ? -19.776 -4.950 15.521 1.00 89.69 97 LYS A O 1
ATOM 795 N N . SER A 1 98 ? -19.426 -7.140 15.214 1.00 90.19 98 SER A N 1
ATOM 796 C CA . SER A 1 98 ? -20.157 -7.584 16.407 1.00 90.19 98 SER A CA 1
ATOM 797 C C . SER A 1 98 ? -19.384 -7.419 17.718 1.00 90.19 98 SER A C 1
ATOM 799 O O . SER A 1 98 ? -19.982 -7.592 18.778 1.00 90.19 98 SER A O 1
ATOM 801 N N . MET A 1 99 ? -18.077 -7.143 17.665 1.00 92.44 99 MET A N 1
ATOM 802 C CA . MET A 1 99 ? -17.233 -7.033 18.858 1.00 92.44 99 MET A CA 1
ATOM 803 C C . MET A 1 99 ? -17.519 -5.746 19.637 1.00 92.44 99 MET A C 1
ATOM 805 O O . MET A 1 99 ? -17.813 -4.693 19.063 1.00 92.44 99 MET A O 1
ATOM 809 N N . GLY A 1 100 ? -17.406 -5.826 20.964 1.00 90.19 100 GLY A N 1
ATOM 810 C CA . GLY A 1 100 ? -17.515 -4.654 21.833 1.00 90.19 100 GLY A CA 1
ATOM 811 C C . GLY A 1 100 ? -16.350 -3.678 21.627 1.00 90.19 100 GLY A C 1
ATOM 812 O O . GLY A 1 100 ? -15.281 -4.059 21.155 1.00 90.19 100 GLY A O 1
ATOM 813 N N . VAL A 1 101 ? -16.523 -2.409 22.016 1.00 89.06 101 VAL A N 1
ATOM 814 C CA . VAL A 1 101 ? -15.472 -1.380 21.858 1.00 89.06 101 VAL A CA 1
ATOM 815 C C . VAL A 1 101 ? -14.200 -1.754 22.621 1.00 89.06 101 VAL A C 1
ATOM 817 O O . VAL A 1 101 ? -13.114 -1.706 22.047 1.00 89.06 101 VAL A O 1
ATOM 820 N N . ASP A 1 102 ? -14.335 -2.168 23.880 1.00 91.25 102 ASP A N 1
ATOM 821 C CA . ASP A 1 102 ? -13.189 -2.521 24.727 1.00 91.25 102 ASP A CA 1
ATOM 822 C C . ASP A 1 102 ? -12.470 -3.778 24.212 1.00 91.25 102 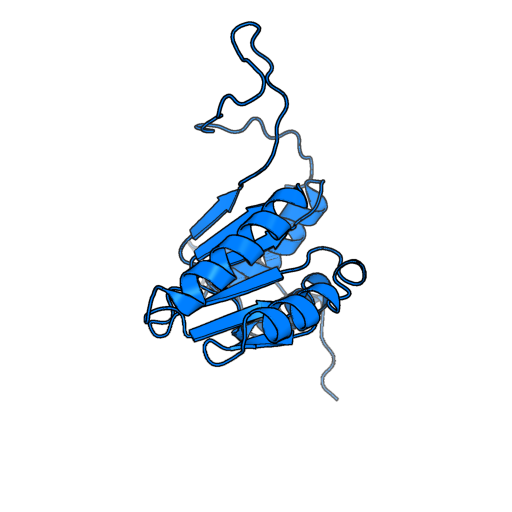ASP A C 1
ATOM 824 O O . ASP A 1 102 ? -11.242 -3.851 24.223 1.00 91.25 102 ASP A O 1
ATOM 828 N N . GLU A 1 103 ? -13.233 -4.746 23.694 1.00 93.25 103 GLU A N 1
ATOM 829 C CA . GLU A 1 103 ? -12.705 -5.958 23.061 1.00 93.25 103 GLU A CA 1
ATOM 830 C C . GLU A 1 103 ? -11.903 -5.613 21.799 1.00 93.25 103 GLU A C 1
ATOM 832 O O . GLU A 1 103 ? -10.741 -6.004 21.675 1.00 93.25 103 GLU A O 1
ATOM 837 N N . ALA A 1 104 ? -12.478 -4.811 20.899 1.00 93.06 104 ALA A N 1
ATOM 838 C CA . ALA A 1 104 ? -11.806 -4.350 19.689 1.00 93.06 104 ALA A CA 1
ATOM 839 C C . ALA A 1 104 ? -10.514 -3.579 20.011 1.00 93.06 104 ALA A C 1
ATOM 841 O O . ALA A 1 104 ? -9.480 -3.807 19.382 1.00 93.06 104 ALA A O 1
ATOM 842 N N . GLN A 1 105 ? -10.541 -2.696 21.014 1.00 91.88 105 GLN A N 1
ATOM 843 C CA . GLN A 1 105 ? -9.362 -1.940 21.444 1.00 91.88 105 GLN A CA 1
ATOM 844 C C . GLN A 1 105 ? -8.265 -2.843 22.017 1.00 91.88 105 GLN A C 1
ATOM 846 O O . GLN A 1 105 ? -7.095 -2.671 21.671 1.00 91.88 105 GLN A O 1
ATOM 851 N N . ALA A 1 106 ? -8.626 -3.822 22.849 1.00 93.50 106 ALA A N 1
ATOM 852 C CA . ALA A 1 106 ? -7.675 -4.786 23.396 1.00 93.50 106 ALA A CA 1
ATOM 853 C C . ALA A 1 106 ? -7.016 -5.624 22.287 1.00 93.50 106 ALA A C 1
ATOM 855 O O . ALA A 1 106 ? -5.800 -5.829 22.303 1.00 93.50 106 ALA A O 1
ATOM 856 N N . ILE A 1 107 ? -7.798 -6.049 21.287 1.00 93.81 107 ILE A N 1
ATOM 857 C CA . ILE A 1 107 ? -7.296 -6.772 20.115 1.00 93.81 107 ILE A CA 1
ATOM 858 C C . ILE A 1 107 ? -6.296 -5.910 19.341 1.00 93.81 107 ILE A C 1
ATOM 860 O O . ILE A 1 107 ? -5.177 -6.360 19.094 1.00 93.81 107 ILE A O 1
ATOM 864 N N . VAL A 1 108 ? -6.648 -4.662 19.014 1.00 93.00 108 VAL A N 1
ATOM 865 C CA . VAL A 1 108 ? -5.751 -3.731 18.308 1.00 93.00 108 VAL A CA 1
ATOM 866 C C . VAL A 1 108 ? -4.444 -3.520 19.075 1.00 93.00 108 VAL A C 1
ATOM 868 O O . VAL A 1 108 ? -3.369 -3.585 18.481 1.00 93.00 108 VAL A O 1
ATOM 871 N N . ALA A 1 109 ? -4.515 -3.328 20.395 1.00 92.62 109 ALA A N 1
ATOM 872 C CA . ALA A 1 109 ? -3.338 -3.123 21.239 1.00 92.62 109 ALA A CA 1
ATOM 873 C C . ALA A 1 109 ? -2.404 -4.349 21.295 1.00 92.62 109 ALA A C 1
ATOM 875 O O . ALA A 1 109 ? -1.213 -4.204 21.570 1.00 92.62 109 ALA A O 1
ATOM 876 N N . SER A 1 110 ? -2.920 -5.551 21.017 1.00 92.25 110 SER A N 1
ATOM 877 C CA . SER A 1 110 ? -2.138 -6.795 21.000 1.00 92.25 110 SER A CA 1
ATOM 878 C C . SER A 1 110 ? -1.341 -7.018 19.705 1.00 92.25 110 SER A C 1
ATOM 880 O O . SER A 1 110 ? -0.469 -7.891 19.657 1.00 92.25 110 SER A O 1
ATOM 882 N N . VAL A 1 111 ? -1.607 -6.240 18.647 1.00 93.50 111 VAL A N 1
ATOM 883 C CA . VAL A 1 111 ? -1.023 -6.454 17.316 1.00 93.50 111 VAL A CA 1
ATOM 884 C C . VAL A 1 111 ? 0.471 -6.120 17.294 1.00 93.50 111 VAL A C 1
ATOM 886 O O . VAL A 1 111 ? 0.890 -4.971 17.435 1.00 93.50 111 VAL A O 1
ATOM 889 N N . VAL A 1 112 ? 1.301 -7.127 17.010 1.00 92.00 112 VAL A N 1
ATOM 890 C CA . VAL A 1 112 ? 2.764 -6.977 16.915 1.00 92.00 112 VAL A CA 1
ATOM 891 C C . VAL A 1 112 ? 3.193 -6.612 15.489 1.00 92.00 112 VAL A C 1
ATOM 893 O O . VAL A 1 112 ? 3.862 -7.381 14.797 1.00 92.00 112 VAL A O 1
ATOM 896 N N . TRP A 1 113 ? 2.815 -5.416 15.036 1.00 90.56 113 TRP A N 1
ATOM 897 C CA . TRP A 1 113 ? 3.054 -4.964 13.658 1.00 90.56 113 TRP A CA 1
ATOM 898 C C . TRP A 1 113 ? 4.540 -4.790 13.299 1.00 90.56 113 TRP A C 1
ATOM 900 O O . TRP A 1 113 ? 4.911 -4.987 12.147 1.00 90.56 113 TRP A O 1
ATOM 910 N N . HIS A 1 114 ? 5.405 -4.485 14.275 1.00 90.81 114 HIS A N 1
ATOM 911 C CA . HIS A 1 114 ? 6.847 -4.253 14.074 1.00 90.81 114 HIS A CA 1
ATOM 912 C C . HIS A 1 114 ? 7.614 -5.465 13.516 1.00 90.81 114 HIS A C 1
ATOM 914 O O . HIS A 1 114 ? 8.766 -5.334 13.113 1.00 90.81 114 HIS A O 1
ATOM 920 N N . ARG A 1 115 ? 7.004 -6.658 13.516 1.00 93.06 115 ARG A N 1
ATOM 921 C CA . ARG A 1 115 ? 7.586 -7.872 12.920 1.00 93.06 115 ARG A CA 1
ATOM 922 C C . ARG A 1 115 ? 7.544 -7.866 11.3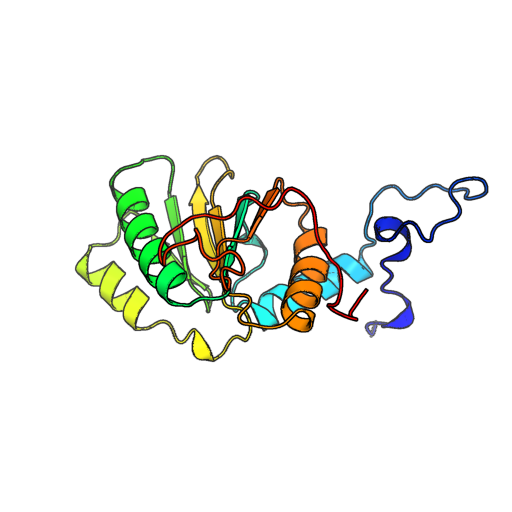91 1.00 93.06 115 ARG A C 1
ATOM 924 O O . ARG A 1 115 ? 8.220 -8.687 10.777 1.00 93.06 115 ARG A O 1
ATOM 931 N N . TYR A 1 116 ? 6.764 -6.969 10.794 1.00 96.38 116 TYR A N 1
ATOM 932 C CA . TYR A 1 116 ? 6.556 -6.880 9.355 1.00 96.38 116 TYR A CA 1
ATOM 933 C C . TYR A 1 116 ? 7.172 -5.591 8.819 1.00 96.38 116 TYR A C 1
ATOM 935 O O . TYR A 1 116 ? 7.027 -4.525 9.416 1.00 96.38 116 TYR A O 1
ATOM 943 N N . GLN A 1 117 ? 7.865 -5.686 7.684 1.00 96.69 117 GLN A N 1
ATOM 944 C CA . GLN A 1 117 ? 8.553 -4.543 7.080 1.00 96.69 117 GLN A CA 1
ATOM 945 C C . GLN A 1 117 ? 7.567 -3.490 6.562 1.00 96.69 117 GLN A C 1
ATOM 947 O O . GLN A 1 117 ? 7.850 -2.297 6.649 1.00 96.69 117 GLN A O 1
ATOM 952 N N . MET A 1 118 ? 6.435 -3.931 6.002 1.00 98.31 118 MET A N 1
ATOM 953 C CA . MET A 1 118 ? 5.436 -3.067 5.370 1.00 98.31 118 MET A CA 1
ATOM 954 C C . MET A 1 118 ? 4.015 -3.472 5.795 1.00 98.31 118 MET A C 1
ATOM 956 O O . MET A 1 118 ? 3.260 -3.989 4.970 1.00 98.31 118 MET A O 1
ATOM 960 N N . PRO A 1 119 ? 3.646 -3.311 7.083 1.00 98.31 119 PRO A N 1
ATOM 961 C CA . PRO A 1 119 ? 2.406 -3.854 7.634 1.00 98.31 119 PRO A CA 1
ATOM 962 C C . PRO A 1 119 ? 1.166 -3.310 6.913 1.00 98.31 119 PRO A C 1
ATOM 964 O O . PRO A 1 119 ? 1.073 -2.102 6.662 1.00 98.31 119 PRO A O 1
ATOM 967 N N . ALA A 1 120 ? 0.210 -4.199 6.616 1.00 98.44 120 ALA A N 1
ATOM 968 C CA . ALA A 1 120 ? -1.041 -3.853 5.942 1.00 98.44 120 ALA A CA 1
ATOM 969 C C . ALA A 1 120 ? -2.275 -4.041 6.832 1.00 98.44 120 ALA A C 1
ATOM 971 O O . ALA A 1 120 ? -2.358 -4.973 7.631 1.00 98.44 120 ALA A O 1
ATOM 972 N N . TYR A 1 121 ? -3.244 -3.153 6.642 1.00 98.62 121 TYR A N 1
ATOM 973 C CA . TYR A 1 121 ? -4.498 -3.078 7.379 1.00 98.62 121 TYR A CA 1
ATOM 974 C C . TYR A 1 121 ? -5.638 -3.017 6.371 1.00 98.62 121 TYR A C 1
ATOM 976 O O . TYR A 1 121 ? -5.582 -2.239 5.419 1.00 98.62 121 TYR A O 1
ATOM 984 N N . HIS A 1 122 ? -6.679 -3.813 6.573 1.00 98.62 122 HIS A N 1
ATOM 985 C CA . HIS A 1 122 ? -7.742 -3.994 5.591 1.00 98.62 122 HIS A CA 1
ATOM 986 C C . HIS A 1 122 ? -9.091 -3.713 6.237 1.00 98.62 122 HIS A C 1
ATOM 988 O O . HIS A 1 122 ? -9.533 -4.467 7.099 1.00 98.62 122 HIS A O 1
ATOM 994 N N . LEU A 1 123 ? -9.755 -2.641 5.819 1.00 98.50 123 LEU A N 1
ATOM 995 C CA . LEU A 1 123 ? -11.151 -2.394 6.145 1.00 98.50 123 LEU A CA 1
ATOM 996 C C . LEU A 1 123 ? -12.006 -3.053 5.061 1.00 98.50 123 LEU A C 1
ATOM 998 O O . LEU A 1 123 ? -12.084 -2.553 3.938 1.00 98.50 123 LEU A O 1
ATOM 1002 N N . ILE A 1 124 ? -12.592 -4.203 5.384 1.00 98.38 124 ILE A N 1
ATOM 1003 C CA . ILE A 1 124 ? -13.310 -5.049 4.430 1.00 98.38 124 ILE A CA 1
ATOM 1004 C C . ILE A 1 124 ? -14.750 -4.562 4.296 1.00 98.38 124 ILE A C 1
ATOM 1006 O O . ILE A 1 124 ? -15.466 -4.438 5.295 1.00 98.38 124 ILE A O 1
ATOM 1010 N N . ALA A 1 125 ? -15.180 -4.340 3.056 1.00 97.12 125 ALA A N 1
ATOM 1011 C CA . ALA A 1 125 ? -16.569 -4.051 2.726 1.00 97.12 125 ALA A CA 1
ATOM 1012 C C . ALA A 1 125 ? -17.273 -5.293 2.161 1.00 97.12 125 ALA A C 1
ATOM 1014 O O . ALA A 1 125 ? -16.643 -6.125 1.507 1.00 97.12 125 ALA A O 1
ATOM 1015 N N . GLU A 1 126 ? -18.577 -5.411 2.405 1.00 96.81 126 GLU A N 1
ATOM 1016 C CA . GLU A 1 126 ? -19.414 -6.512 1.907 1.00 96.81 126 GLU A CA 1
ATOM 1017 C C . GLU A 1 126 ? -19.462 -6.558 0.372 1.00 96.81 126 GLU A C 1
ATOM 1019 O O . GLU A 1 126 ? -19.443 -7.631 -0.225 1.00 96.81 126 GLU A O 1
ATOM 1024 N N . ASP A 1 127 ? -19.440 -5.389 -0.269 1.00 96.12 127 ASP A N 1
ATOM 1025 C CA . ASP A 1 127 ? -19.442 -5.225 -1.726 1.00 96.12 127 ASP A CA 1
ATOM 1026 C C . ASP A 1 127 ? -18.076 -5.504 -2.387 1.00 96.12 127 ASP A C 1
ATOM 1028 O O . ASP A 1 127 ? -17.934 -5.350 -3.599 1.00 96.12 127 ASP A O 1
ATOM 1032 N N . GLY A 1 128 ? -17.055 -5.882 -1.609 1.00 95.50 128 GLY A N 1
ATOM 1033 C CA . GLY A 1 128 ? -15.690 -6.096 -2.097 1.00 95.50 128 GLY A CA 1
ATOM 1034 C C . GLY A 1 128 ? -14.920 -4.810 -2.423 1.00 95.50 128 GLY A C 1
ATOM 1035 O O . GLY A 1 128 ? -13.786 -4.879 -2.895 1.00 95.50 128 GLY A O 1
ATOM 1036 N N . HIS A 1 129 ? -15.488 -3.632 -2.150 1.00 97.25 129 HIS A N 1
ATOM 1037 C CA . HIS A 1 129 ? -14.883 -2.322 -2.401 1.00 97.25 129 HIS A CA 1
ATOM 1038 C C . HIS A 1 129 ? -14.453 -1.628 -1.101 1.00 97.25 129 HIS A C 1
ATOM 1040 O O . HIS A 1 129 ? -14.696 -0.431 -0.903 1.00 97.25 129 HIS A O 1
ATOM 1046 N N . GLY A 1 130 ? -13.799 -2.380 -0.214 1.00 98.19 130 GLY A N 1
ATOM 1047 C CA . GLY A 1 130 ? -13.188 -1.848 1.000 1.00 98.19 130 GLY A CA 1
ATOM 1048 C C . GLY A 1 130 ? -11.903 -1.067 0.724 1.00 98.19 130 GLY A C 1
ATOM 1049 O O . GLY A 1 130 ? -11.570 -0.755 -0.420 1.00 98.19 130 GLY A O 1
ATOM 1050 N N . VAL A 1 131 ? -11.146 -0.774 1.782 1.00 98.62 131 VAL A N 1
ATOM 1051 C CA . VAL A 1 131 ? -9.888 -0.017 1.692 1.00 98.62 131 VAL A CA 1
ATOM 1052 C C . VAL A 1 131 ? -8.759 -0.781 2.368 1.00 98.62 131 VAL A C 1
ATOM 1054 O O . VAL A 1 131 ? -8.920 -1.319 3.460 1.00 98.62 131 VAL A O 1
ATOM 1057 N N . THR A 1 132 ? -7.595 -0.827 1.727 1.00 98.81 132 THR A N 1
ATOM 1058 C CA . THR A 1 132 ? -6.358 -1.351 2.315 1.00 98.81 132 THR A CA 1
ATOM 1059 C C . THR A 1 132 ? -5.370 -0.222 2.537 1.00 98.81 132 THR A C 1
ATOM 1061 O O . THR A 1 132 ? -5.053 0.500 1.603 1.00 98.81 132 THR A O 1
ATOM 1064 N N . LEU A 1 133 ? -4.847 -0.090 3.751 1.00 98.81 133 LEU A N 1
ATOM 1065 C CA . LEU A 1 133 ? -3.710 0.770 4.055 1.00 98.81 133 LEU A CA 1
ATOM 1066 C C . LEU A 1 133 ? -2.449 -0.086 4.174 1.00 98.81 133 LEU A C 1
ATOM 1068 O O . LEU A 1 133 ? -2.439 -1.057 4.926 1.00 98.81 133 LEU A O 1
ATOM 1072 N N . VAL A 1 134 ? -1.370 0.304 3.501 1.00 98.62 134 VAL A N 1
ATOM 1073 C CA . VAL A 1 134 ? -0.039 -0.287 3.679 1.00 98.62 134 VAL A CA 1
ATOM 1074 C C . VAL A 1 134 ? 0.928 0.791 4.148 1.00 98.62 134 VAL A C 1
ATOM 1076 O O . VAL A 1 134 ? 1.123 1.806 3.476 1.00 98.62 134 VAL A O 1
ATOM 1079 N N . ASN A 1 135 ? 1.560 0.573 5.299 1.00 98.31 135 ASN A N 1
ATOM 1080 C CA . ASN A 1 135 ? 2.665 1.421 5.732 1.00 98.31 135 ASN A CA 1
ATOM 1081 C C . ASN A 1 135 ? 3.954 0.919 5.080 1.00 98.31 135 ASN A C 1
ATOM 1083 O O . ASN A 1 135 ? 4.549 -0.041 5.553 1.00 98.31 135 ASN A O 1
ATOM 1087 N N . ILE A 1 136 ? 4.379 1.562 3.996 1.00 97.75 136 ILE A N 1
ATOM 1088 C CA . ILE A 1 136 ? 5.549 1.153 3.202 1.00 97.75 136 ILE A CA 1
ATOM 1089 C C . ILE A 1 136 ? 6.878 1.583 3.850 1.00 97.75 136 ILE A C 1
ATOM 1091 O O . ILE A 1 136 ? 7.964 1.238 3.373 1.00 97.75 136 ILE A O 1
ATOM 1095 N N . GLY A 1 137 ? 6.803 2.352 4.940 1.00 95.44 137 GLY A N 1
ATOM 1096 C CA . GLY A 1 137 ? 7.959 2.972 5.571 1.00 95.44 137 GLY A CA 1
ATOM 1097 C C . GLY A 1 137 ? 8.591 4.031 4.668 1.00 95.44 137 GLY A C 1
ATOM 1098 O O . GLY A 1 137 ? 7.905 4.749 3.943 1.00 95.44 137 GLY A O 1
ATOM 1099 N N . VAL A 1 138 ? 9.916 4.147 4.721 1.00 94.12 138 VAL A N 1
ATOM 1100 C CA . VAL A 1 138 ? 10.668 5.157 3.969 1.00 94.12 138 VAL A CA 1
ATOM 1101 C C . VAL A 1 138 ? 11.645 4.473 3.023 1.00 94.12 138 VAL A C 1
ATOM 1103 O O . VAL A 1 138 ? 12.371 3.566 3.420 1.00 94.12 138 VAL A O 1
ATOM 1106 N N . GLY A 1 139 ? 11.695 4.958 1.785 1.00 93.12 139 GLY A N 1
ATOM 1107 C CA . GLY A 1 139 ? 12.705 4.577 0.804 1.00 93.12 139 GLY A CA 1
ATOM 1108 C C . GLY A 1 139 ? 12.100 4.058 -0.504 1.00 93.12 139 GLY A C 1
ATOM 1109 O O . GLY A 1 139 ? 11.117 3.313 -0.479 1.00 93.12 139 GLY A O 1
ATOM 1110 N N . PRO A 1 140 ? 12.692 4.416 -1.656 1.00 93.56 140 PRO A N 1
ATOM 1111 C CA . PRO A 1 140 ? 12.178 4.010 -2.961 1.00 93.56 140 PRO A CA 1
ATOM 1112 C C . PRO A 1 140 ? 12.257 2.491 -3.177 1.00 93.56 140 PRO A C 1
ATOM 1114 O O . PRO A 1 140 ? 11.400 1.932 -3.852 1.00 93.56 140 PRO A O 1
ATOM 1117 N N . SER A 1 141 ? 13.212 1.795 -2.547 1.00 94.88 141 SER A N 1
ATOM 1118 C CA . SER A 1 141 ? 13.321 0.332 -2.618 1.00 94.88 141 SER A CA 1
ATOM 1119 C C . SER A 1 141 ? 12.094 -0.377 -2.037 1.00 94.88 141 SER A C 1
ATOM 1121 O O . SER A 1 141 ? 11.591 -1.316 -2.648 1.00 94.88 141 SER A O 1
ATOM 1123 N N . ASN A 1 142 ? 11.580 0.084 -0.889 1.00 95.31 142 ASN A N 1
ATOM 1124 C CA . ASN A 1 142 ? 10.356 -0.468 -0.301 1.00 95.31 142 ASN A CA 1
ATOM 1125 C C . ASN A 1 142 ? 9.148 -0.171 -1.188 1.00 95.31 142 ASN A C 1
ATOM 1127 O O . ASN A 1 142 ? 8.345 -1.065 -1.435 1.00 95.31 142 ASN A O 1
ATOM 1131 N N . ALA A 1 143 ? 9.054 1.068 -1.690 1.00 96.31 143 ALA A N 1
ATOM 1132 C CA . ALA A 1 143 ? 7.978 1.484 -2.581 1.00 96.31 143 ALA A CA 1
ATOM 1133 C C . ALA A 1 143 ? 7.925 0.608 -3.842 1.00 96.31 143 ALA A C 1
ATOM 1135 O O . ALA A 1 143 ? 6.864 0.078 -4.148 1.00 96.31 143 ALA A O 1
ATOM 1136 N N . LYS A 1 144 ? 9.066 0.374 -4.505 1.00 95.31 144 LYS A N 1
ATOM 1137 C CA . LYS A 1 144 ? 9.149 -0.533 -5.660 1.00 95.31 144 LYS A CA 1
ATOM 1138 C C . LYS A 1 144 ? 8.725 -1.954 -5.284 1.00 95.31 144 LYS A C 1
ATOM 1140 O O . LYS A 1 144 ? 7.844 -2.527 -5.914 1.00 95.31 144 LYS A O 1
ATOM 1145 N N . ASN A 1 145 ? 9.319 -2.497 -4.222 1.00 95.44 145 ASN A N 1
ATOM 1146 C CA . ASN A 1 145 ? 9.106 -3.880 -3.800 1.00 95.44 145 ASN A CA 1
ATOM 1147 C C . ASN A 1 145 ? 7.630 -4.178 -3.479 1.00 95.44 145 ASN A C 1
ATOM 1149 O O . ASN A 1 145 ? 7.089 -5.196 -3.901 1.00 95.44 145 ASN A O 1
ATOM 1153 N N . ILE A 1 146 ? 6.938 -3.283 -2.766 1.00 97.62 146 ILE A N 1
ATOM 1154 C CA . ILE A 1 146 ? 5.518 -3.501 -2.470 1.00 97.62 146 ILE A CA 1
ATOM 1155 C C . ILE A 1 146 ? 4.641 -3.351 -3.714 1.00 97.62 146 ILE A C 1
ATOM 1157 O O . ILE A 1 146 ? 3.705 -4.131 -3.880 1.00 97.62 146 ILE A O 1
ATOM 1161 N N . THR A 1 147 ? 4.938 -2.398 -4.608 1.00 96.88 147 THR A N 1
ATOM 1162 C CA . THR A 1 147 ? 4.152 -2.214 -5.837 1.00 96.88 147 THR A CA 1
ATOM 1163 C C . THR A 1 147 ? 4.326 -3.376 -6.809 1.00 96.88 147 THR A C 1
ATOM 1165 O O . THR A 1 147 ? 3.331 -3.806 -7.387 1.00 96.88 147 THR A O 1
ATOM 1168 N N . ASP A 1 148 ? 5.533 -3.947 -6.913 1.00 95.31 148 ASP A N 1
ATOM 1169 C CA . ASP A 1 148 ? 5.820 -5.134 -7.735 1.00 95.31 148 ASP A CA 1
ATOM 1170 C C . ASP A 1 148 ? 4.904 -6.312 -7.366 1.00 95.31 148 ASP A C 1
ATOM 1172 O O . ASP A 1 148 ? 4.490 -7.094 -8.226 1.00 95.31 148 ASP A O 1
ATOM 1176 N N . HIS A 1 149 ? 4.591 -6.441 -6.074 1.00 97.31 149 HIS A N 1
ATOM 1177 C CA . HIS A 1 149 ? 3.778 -7.530 -5.550 1.00 97.31 149 HIS A CA 1
ATOM 1178 C C . HIS A 1 149 ? 2.289 -7.202 -5.482 1.00 97.31 149 HIS A C 1
ATOM 1180 O O . HIS A 1 149 ? 1.470 -8.077 -5.739 1.00 97.31 149 HIS A O 1
ATOM 1186 N N . LEU A 1 150 ? 1.908 -5.961 -5.171 1.00 97.81 150 LEU A N 1
ATOM 1187 C CA . LEU A 1 150 ? 0.502 -5.548 -5.195 1.00 97.81 150 LEU A CA 1
ATOM 1188 C C . LEU A 1 150 ? -0.072 -5.550 -6.617 1.00 97.81 150 LEU A C 1
ATOM 1190 O O . LEU A 1 150 ? -1.262 -5.809 -6.786 1.00 97.81 150 LEU A O 1
ATOM 1194 N N . ALA A 1 151 ? 0.751 -5.301 -7.639 1.00 97.50 151 ALA A N 1
ATOM 1195 C CA . ALA A 1 151 ? 0.304 -5.233 -9.028 1.00 97.50 151 ALA A CA 1
ATOM 1196 C C . ALA A 1 151 ? -0.390 -6.521 -9.507 1.00 97.50 151 ALA A C 1
ATOM 1198 O O . ALA A 1 151 ? -1.364 -6.443 -10.261 1.00 97.50 151 ALA A O 1
ATOM 1199 N N . VAL A 1 152 ? 0.035 -7.698 -9.026 1.00 97.25 152 VAL A N 1
ATOM 1200 C CA . VAL A 1 152 ? -0.566 -8.982 -9.439 1.00 97.25 152 VAL A CA 1
ATOM 1201 C C . VAL A 1 152 ? -2.015 -9.139 -8.971 1.00 97.25 152 VAL A C 1
ATOM 1203 O O . VAL A 1 152 ? -2.771 -9.900 -9.569 1.00 97.25 152 VAL A O 1
ATOM 1206 N N . LEU A 1 153 ? -2.418 -8.400 -7.930 1.00 97.56 153 LEU A N 1
ATOM 1207 C CA . LEU A 1 153 ? -3.792 -8.371 -7.424 1.00 97.56 153 LEU A CA 1
ATOM 1208 C C . LEU A 1 153 ? -4.708 -7.441 -8.230 1.00 97.56 153 LEU A C 1
ATOM 1210 O O . LEU A 1 153 ? -5.910 -7.416 -7.985 1.00 97.56 153 LEU A O 1
ATOM 1214 N N . ARG A 1 154 ? -4.153 -6.695 -9.195 1.00 96.88 154 ARG A N 1
ATOM 1215 C CA . ARG A 1 154 ? -4.880 -5.786 -10.094 1.00 96.88 154 ARG A CA 1
ATOM 1216 C C . ARG A 1 154 ? -5.782 -4.785 -9.344 1.00 96.88 154 ARG A C 1
ATOM 1218 O O . ARG A 1 154 ? -6.983 -4.730 -9.617 1.00 96.88 154 ARG A O 1
ATOM 1225 N N . PRO A 1 155 ? -5.228 -3.991 -8.403 1.00 97.81 155 PRO A N 1
ATOM 1226 C CA . PRO A 1 155 ? -6.005 -2.989 -7.680 1.00 97.81 155 PRO A CA 1
ATOM 1227 C C . PRO A 1 155 ? -6.601 -1.954 -8.639 1.00 97.81 155 PRO A C 1
ATOM 1229 O O . PRO A 1 155 ? -6.051 -1.681 -9.706 1.00 97.81 155 PRO A O 1
ATOM 1232 N N . HIS A 1 156 ? -7.713 -1.340 -8.238 1.00 98.12 156 HIS A N 1
ATOM 1233 C CA . HIS A 1 156 ? -8.346 -0.278 -9.023 1.00 98.12 156 HIS A CA 1
ATOM 1234 C C . HIS A 1 156 ? -7.563 1.031 -8.925 1.00 98.12 156 HIS A C 1
ATOM 1236 O O . HIS A 1 156 ? -7.460 1.773 -9.899 1.00 98.12 156 HIS A O 1
ATOM 1242 N N . CYS A 1 157 ? -7.019 1.323 -7.743 1.00 97.94 157 CYS A N 1
ATOM 1243 C CA . CYS A 1 157 ? -6.197 2.500 -7.504 1.00 97.94 157 CYS A CA 1
ATOM 1244 C C . CYS A 1 157 ? -5.346 2.303 -6.248 1.00 97.94 157 CYS A C 1
ATOM 1246 O O . CYS A 1 157 ? -5.813 1.733 -5.258 1.00 97.94 157 CYS A O 1
ATOM 1248 N N . TRP A 1 158 ? -4.124 2.837 -6.269 1.00 98.12 158 TRP A N 1
ATOM 1249 C CA . TRP A 1 158 ? -3.375 3.148 -5.058 1.00 98.12 158 TRP A CA 1
ATOM 1250 C C . TRP A 1 158 ? -3.081 4.648 -4.972 1.00 98.12 158 TRP A C 1
ATOM 1252 O O . TRP A 1 158 ? -2.832 5.298 -5.986 1.00 98.12 158 TRP A O 1
ATOM 1262 N N . LEU A 1 159 ? -3.089 5.206 -3.763 1.00 98.38 159 LEU A N 1
ATOM 1263 C CA . LEU A 1 159 ? -2.729 6.602 -3.505 1.00 98.38 159 LEU A CA 1
ATOM 1264 C C . LEU A 1 159 ? -1.621 6.684 -2.461 1.00 98.38 159 LEU A C 1
ATOM 1266 O O . LEU A 1 159 ? -1.664 5.989 -1.449 1.00 98.38 159 LEU A O 1
ATOM 1270 N N . MET A 1 160 ? -0.650 7.571 -2.683 1.00 98.06 160 MET A N 1
ATOM 1271 C CA . MET A 1 160 ? 0.387 7.871 -1.699 1.00 98.06 160 MET A CA 1
ATOM 1272 C C . MET A 1 160 ? -0.081 8.993 -0.769 1.00 98.06 160 MET A C 1
ATOM 1274 O O . MET A 1 160 ? -0.217 10.137 -1.197 1.00 98.06 160 MET A O 1
ATOM 1278 N N . ILE A 1 161 ? -0.276 8.669 0.509 1.00 97.06 161 ILE A N 1
ATOM 1279 C CA . ILE A 1 161 ? -0.634 9.600 1.581 1.00 97.06 161 ILE A CA 1
ATOM 1280 C C . ILE A 1 161 ? 0.492 9.603 2.613 1.00 97.06 161 ILE A C 1
ATOM 1282 O O . ILE A 1 161 ? 0.617 8.709 3.453 1.00 97.06 161 ILE A O 1
ATOM 1286 N N . GLY A 1 162 ? 1.345 10.619 2.550 1.00 95.56 162 GLY A N 1
ATOM 1287 C CA . GLY A 1 162 ? 2.527 10.702 3.398 1.00 95.56 162 GLY A CA 1
ATOM 1288 C C . GLY A 1 162 ? 2.993 12.126 3.628 1.00 95.56 162 GLY A C 1
ATOM 1289 O O . GLY A 1 162 ? 2.404 13.081 3.126 1.00 95.56 162 GLY A O 1
ATOM 1290 N N . HIS A 1 163 ? 4.065 12.268 4.401 1.00 95.62 163 HIS A N 1
ATOM 1291 C CA . HIS A 1 163 ? 4.717 13.561 4.578 1.00 95.62 163 HIS A CA 1
ATOM 1292 C C . HIS A 1 163 ? 5.745 13.821 3.472 1.00 95.62 163 HIS A C 1
ATOM 1294 O O . HIS A 1 163 ? 6.380 12.900 2.950 1.00 95.62 163 HIS A O 1
ATOM 1300 N N . CYS A 1 164 ? 5.972 15.098 3.186 1.00 95.56 164 CYS A N 1
ATOM 1301 C CA . CYS A 1 164 ? 7.050 15.579 2.331 1.00 95.56 164 CYS A CA 1
ATOM 1302 C C . CYS A 1 164 ? 7.620 16.893 2.880 1.00 95.56 164 CYS A C 1
ATOM 1304 O O . CYS A 1 164 ? 6.968 17.582 3.665 1.00 95.56 164 CYS A O 1
ATOM 1306 N N . GLY A 1 165 ? 8.832 17.253 2.456 1.00 95.56 165 GLY A N 1
ATOM 1307 C CA . GLY A 1 165 ? 9.387 18.582 2.711 1.00 95.56 165 GLY A CA 1
ATOM 1308 C C . GLY A 1 165 ? 8.868 19.594 1.690 1.00 95.56 165 GLY A C 1
ATOM 1309 O O . GLY A 1 165 ? 8.986 19.364 0.487 1.00 95.56 165 GLY A O 1
ATOM 1310 N N . GLY A 1 166 ? 8.311 20.712 2.159 1.00 95.00 166 GLY A N 1
ATOM 1311 C CA . GLY A 1 166 ? 8.003 21.864 1.310 1.00 95.00 166 GLY A CA 1
ATOM 1312 C C . GLY A 1 166 ? 9.287 22.588 0.902 1.00 95.00 166 GLY A C 1
ATOM 1313 O O . GLY A 1 166 ? 10.151 22.835 1.739 1.00 95.00 166 GLY A O 1
ATOM 1314 N N . LEU A 1 167 ? 9.428 22.910 -0.385 1.00 96.44 167 LEU A N 1
ATOM 1315 C CA . LEU A 1 167 ? 10.624 23.571 -0.935 1.00 96.44 167 LEU A CA 1
ATOM 1316 C C . LEU A 1 167 ? 10.369 25.030 -1.329 1.00 96.44 167 LEU A C 1
ATOM 1318 O O . LEU A 1 167 ? 11.295 25.741 -1.718 1.00 96.44 167 LEU A O 1
ATOM 1322 N N . ARG A 1 168 ? 9.116 25.489 -1.269 1.00 96.25 168 ARG A N 1
ATOM 1323 C CA . ARG A 1 168 ? 8.749 26.882 -1.531 1.00 96.25 168 ARG A CA 1
ATOM 1324 C C . ARG A 1 168 ? 8.590 27.622 -0.212 1.00 96.25 168 ARG A C 1
ATOM 1326 O O . ARG A 1 168 ? 7.939 27.132 0.699 1.00 96.25 168 ARG A O 1
ATOM 1333 N N . GLN A 1 169 ? 9.108 28.845 -0.154 1.00 95.56 169 GLN A N 1
ATOM 1334 C CA . GLN A 1 169 ? 8.999 29.713 1.023 1.00 95.56 169 GLN A CA 1
ATOM 1335 C C . GLN A 1 169 ? 7.545 30.037 1.408 1.00 95.56 169 GLN A C 1
ATOM 1337 O O . GLN A 1 169 ? 7.268 30.318 2.567 1.00 95.56 169 GLN A O 1
ATOM 1342 N N . SER A 1 170 ? 6.620 30.004 0.446 1.00 96.25 170 SER A N 1
ATOM 1343 C CA . SER A 1 170 ? 5.195 30.243 0.686 1.00 96.25 170 SER A CA 1
ATOM 1344 C C . SER A 1 170 ? 4.464 29.055 1.317 1.00 96.25 170 SER A C 1
ATOM 1346 O O . SER A 1 170 ? 3.300 29.206 1.668 1.00 96.25 170 SER A O 1
ATOM 1348 N N . GLN A 1 171 ? 5.094 27.878 1.402 1.00 96.88 171 GLN A N 1
ATOM 1349 C CA . GLN A 1 171 ? 4.479 26.691 1.992 1.00 96.88 171 GLN A CA 1
ATOM 1350 C C . GLN A 1 171 ? 4.629 26.706 3.510 1.00 96.88 171 GLN A C 1
ATOM 1352 O O . GLN A 1 171 ? 5.707 26.983 4.038 1.00 96.88 171 GLN A O 1
ATOM 1357 N N . THR A 1 172 ? 3.558 26.331 4.197 1.00 96.81 172 THR A N 1
ATOM 1358 C CA . THR A 1 172 ? 3.509 26.187 5.651 1.00 96.81 172 THR A CA 1
ATOM 1359 C C . THR A 1 172 ? 3.351 24.715 6.031 1.00 96.81 172 THR A C 1
ATOM 1361 O O . THR A 1 172 ? 2.834 23.900 5.266 1.00 96.81 172 THR A O 1
ATOM 1364 N N . ILE A 1 173 ? 3.817 24.339 7.226 1.00 96.06 173 ILE A N 1
ATOM 1365 C CA . ILE A 1 173 ? 3.574 22.998 7.773 1.00 96.06 173 ILE A CA 1
ATOM 1366 C C . ILE A 1 173 ? 2.061 22.761 7.844 1.00 96.06 173 ILE A C 1
ATOM 1368 O O . ILE A 1 173 ? 1.345 23.526 8.485 1.00 96.06 173 ILE A O 1
ATOM 1372 N N . GLY A 1 174 ? 1.605 21.680 7.211 1.00 94.50 174 GLY A N 1
ATOM 1373 C CA . GLY A 1 174 ? 0.188 21.328 7.106 1.00 94.50 174 GLY A CA 1
ATOM 1374 C C . GLY A 1 174 ? -0.407 21.555 5.716 1.00 94.50 174 GLY A C 1
ATOM 1375 O O . GLY A 1 174 ? -1.455 20.984 5.429 1.00 94.50 174 GLY A O 1
ATOM 1376 N N . ASP A 1 175 ? 0.270 22.302 4.839 1.00 97.31 175 ASP A N 1
ATOM 1377 C CA . ASP A 1 175 ? -0.163 22.446 3.449 1.00 97.31 175 ASP A CA 1
ATOM 1378 C C . ASP A 1 175 ? -0.089 21.108 2.701 1.00 97.31 175 ASP A C 1
ATOM 1380 O O . ASP A 1 175 ? 0.854 20.324 2.857 1.00 97.31 175 ASP A O 1
ATOM 1384 N N . TYR A 1 176 ? -1.066 20.872 1.826 1.00 97.56 176 TYR A N 1
ATOM 1385 C CA . TYR A 1 176 ? -1.088 19.707 0.947 1.00 97.56 176 TYR A CA 1
ATOM 1386 C C . TYR A 1 176 ? -0.357 19.977 -0.368 1.00 97.56 176 TYR A C 1
ATOM 1388 O O . TYR A 1 176 ? -0.399 21.077 -0.920 1.00 97.56 176 TYR A O 1
ATOM 1396 N N . VAL A 1 177 ? 0.270 18.933 -0.912 1.00 97.31 177 VAL A N 1
ATOM 1397 C CA . VAL A 1 177 ? 0.902 18.960 -2.233 1.00 97.31 177 VAL A CA 1
ATOM 1398 C C . VAL A 1 177 ? 0.230 17.924 -3.122 1.00 97.31 177 VAL A C 1
ATOM 1400 O O . VAL A 1 177 ? 0.342 16.725 -2.881 1.00 97.31 177 VAL A O 1
ATOM 1403 N N . LEU A 1 178 ? -0.432 18.391 -4.179 1.00 97.62 178 LEU A N 1
ATOM 1404 C CA . LEU A 1 178 ? -0.909 17.532 -5.257 1.00 97.62 178 LEU A CA 1
ATOM 1405 C C . LEU A 1 178 ? 0.177 17.438 -6.333 1.00 97.62 178 LEU A C 1
ATOM 1407 O O . LEU A 1 178 ? 0.448 18.403 -7.054 1.00 97.62 178 LEU A O 1
ATOM 1411 N N . ALA A 1 179 ? 0.826 16.279 -6.426 1.00 96.75 179 ALA A N 1
ATOM 1412 C CA . ALA A 1 179 ? 1.833 16.036 -7.450 1.00 96.75 179 ALA A CA 1
ATOM 1413 C C . ALA A 1 179 ? 1.167 15.924 -8.831 1.00 96.75 179 ALA A C 1
ATOM 1415 O O . ALA A 1 179 ? 0.313 15.069 -9.044 1.00 96.75 179 ALA A O 1
ATOM 1416 N N . HIS A 1 180 ? 1.579 16.775 -9.772 1.00 96.94 180 HIS A N 1
ATOM 1417 C CA . HIS A 1 180 ? 1.174 16.704 -11.184 1.00 96.94 180 HIS A CA 1
ATOM 1418 C C . HIS A 1 180 ? 2.317 16.229 -12.099 1.00 96.94 180 HIS A C 1
ATOM 1420 O O . HIS A 1 180 ? 2.112 16.000 -13.287 1.00 96.94 180 HIS A O 1
ATOM 1426 N N . ALA A 1 181 ? 3.527 16.105 -11.549 1.00 97.38 181 ALA A N 1
ATOM 1427 C CA . ALA A 1 181 ? 4.724 15.608 -12.212 1.00 97.38 181 ALA A CA 1
ATOM 1428 C C . ALA A 1 181 ? 5.722 15.101 -11.158 1.00 97.38 181 ALA A C 1
ATOM 1430 O O . ALA A 1 181 ? 5.647 15.484 -9.987 1.00 97.38 181 ALA A O 1
ATOM 1431 N N . TYR A 1 182 ? 6.683 14.276 -11.585 1.00 96.19 182 TYR A N 1
ATOM 1432 C CA . TYR A 1 182 ? 7.698 13.684 -10.714 1.00 96.19 182 TYR A CA 1
ATOM 1433 C C . TYR A 1 182 ? 9.098 13.907 -11.285 1.00 96.19 182 TYR A C 1
ATOM 1435 O O . TYR A 1 182 ? 9.385 13.530 -12.420 1.00 96.19 182 TYR A O 1
ATOM 1443 N N . MET A 1 183 ? 9.995 14.476 -10.479 1.00 95.50 183 MET A N 1
ATOM 1444 C CA . MET A 1 183 ? 11.426 14.488 -10.776 1.00 95.50 183 MET A CA 1
ATOM 1445 C C . MET A 1 183 ? 12.050 13.203 -10.230 1.00 95.50 183 MET A C 1
ATOM 1447 O O . MET A 1 183 ? 12.335 13.097 -9.037 1.00 95.50 183 MET A O 1
ATOM 1451 N N . ARG A 1 184 ? 12.243 12.211 -11.099 1.00 93.81 184 ARG A N 1
ATOM 1452 C CA . ARG A 1 184 ? 12.747 10.890 -10.706 1.00 93.81 184 ARG A CA 1
ATOM 1453 C C . ARG A 1 184 ? 14.261 10.926 -10.476 1.00 93.81 184 ARG A C 1
ATOM 1455 O O . ARG A 1 184 ? 15.047 10.997 -11.415 1.00 93.81 184 ARG A O 1
ATOM 1462 N N . ARG A 1 185 ? 14.656 10.932 -9.200 1.00 91.69 185 ARG A N 1
ATOM 1463 C CA . ARG A 1 185 ? 16.037 10.756 -8.699 1.00 91.69 185 ARG A CA 1
ATOM 1464 C C . ARG A 1 185 ? 16.111 9.637 -7.653 1.00 91.69 185 ARG A C 1
ATOM 1466 O O . ARG A 1 185 ? 16.905 9.687 -6.721 1.00 91.69 185 ARG A O 1
ATOM 1473 N N . ASP A 1 186 ? 15.222 8.667 -7.789 1.00 88.56 186 ASP A N 1
ATOM 1474 C CA . ASP A 1 186 ? 15.090 7.487 -6.942 1.00 88.56 186 ASP A CA 1
ATOM 1475 C C . ASP A 1 186 ? 16.149 6.420 -7.248 1.00 88.56 186 ASP A C 1
ATOM 1477 O O . ASP A 1 186 ? 16.575 5.732 -6.327 1.00 88.56 186 ASP A O 1
ATOM 1481 N N . GLY A 1 187 ? 16.610 6.312 -8.501 1.00 86.69 187 GLY A N 1
ATOM 1482 C CA . GLY A 1 187 ? 17.706 5.414 -8.900 1.00 86.69 187 GLY A CA 1
ATOM 1483 C C . GLY A 1 187 ? 17.358 3.922 -8.845 1.00 86.69 187 GLY A C 1
ATOM 1484 O O . GLY A 1 187 ? 18.255 3.085 -8.820 1.00 86.69 187 GLY A O 1
ATOM 1485 N N . ILE A 1 188 ? 16.064 3.600 -8.781 1.00 83.00 188 ILE A N 1
ATOM 1486 C CA . ILE A 1 188 ? 15.525 2.241 -8.611 1.00 83.00 188 ILE A CA 1
ATOM 1487 C C . ILE A 1 188 ? 14.866 1.704 -9.897 1.00 83.00 188 ILE A C 1
ATOM 1489 O O . ILE A 1 188 ? 14.586 0.510 -9.996 1.00 83.00 188 ILE A O 1
ATOM 1493 N N . LEU A 1 189 ? 14.635 2.576 -10.877 1.00 68.12 189 LEU A N 1
ATOM 1494 C CA . LEU A 1 189 ? 13.932 2.312 -12.130 1.00 68.12 189 LEU A CA 1
ATOM 1495 C C . LEU A 1 189 ? 14.709 2.898 -13.310 1.00 68.12 189 LEU A C 1
ATOM 1497 O O . LEU A 1 189 ? 15.349 3.956 -13.103 1.00 68.12 189 LEU A O 1
#

Foldseek 3Di:
DDDQDPVPWDQCQVVVVDPPVPDPPDDPDRGDPSNLVVLQVVCCQQAQARPVLAFLEEEEEQDCVVVVVCLVVLLVCLAPPPFWAWKAWRNRQIDGSPDDPVRSVVSVVPDPRVSHQWHKMHRATPVSHTYMYIHQHDAVVSVVSNCSSVVSVPRPDYDYDYDDDDPDPPDDPPDDDDDPDDDDPRPPD